Protein AF-A0A0B8P0W8-F1 (afdb_monomer)

pLDDT: mean 78.15, std 17.96, range [26.61, 98.12]

Foldseek 3Di:
DVVQLVVQLVQQCVAPPSVVDDSVLSSVQSVQKDKDKAAAFAWPFDAFDFDFWKKAWQAAKKFWAAPVRHTLDIDGHRDIDQLLCLQAQRGDRIIMGTNHTTMMITGGSVSVVVCCVPPPSRVVVLLVVLAVSLVVVVVPPPDDRQQQDFQLSRFNDFAAEDEQQAFLQVVVVCCVVVVHQKYFYFYPPPVGRLPGQFMDGPCLCVVVPVVVVHDRRGGNNRRTDRPAAEEERRHGLVVVQVSCVVVVDQKHFYDDPSHGGGIDGNSSSSSVDDDDDDDD

Structure (mmCIF, N/CA/C/O backbone):
data_AF-A0A0B8P0W8-F1
#
_entry.id   AF-A0A0B8P0W8-F1
#
loop_
_atom_site.group_PDB
_atom_site.id
_atom_site.type_symbol
_atom_site.label_atom_id
_atom_site.label_alt_id
_atom_site.label_comp_id
_atom_site.label_asym_id
_atom_site.label_entity_id
_atom_site.label_seq_id
_atom_site.pdbx_PDB_ins_code
_atom_site.Cartn_x
_atom_site.Cartn_y
_atom_site.Cartn_z
_atom_site.occupancy
_atom_site.B_iso_or_equiv
_atom_site.auth_seq_id
_atom_site.auth_comp_id
_atom_site.auth_asym_id
_atom_site.auth_atom_id
_atom_site.pdbx_PDB_model_num
ATOM 1 N N . MET A 1 1 ? -2.261 -19.508 24.865 1.00 60.44 1 MET A N 1
ATOM 2 C CA . MET A 1 1 ? -1.337 -19.440 23.719 1.00 60.44 1 MET A CA 1
ATOM 3 C C . MET A 1 1 ? -1.825 -20.225 22.509 1.00 60.44 1 MET A C 1
ATOM 5 O O . MET A 1 1 ? -2.339 -19.569 21.624 1.00 60.44 1 MET A O 1
ATOM 9 N N . GLU A 1 2 ? -1.758 -21.565 22.434 1.00 68.19 2 GLU A N 1
ATOM 10 C CA . GLU A 1 2 ? -2.192 -22.281 21.203 1.00 68.19 2 GLU A CA 1
ATOM 11 C C . GLU A 1 2 ? -3.668 -22.045 20.832 1.00 68.19 2 GLU A C 1
ATOM 13 O O . GLU A 1 2 ? -3.986 -21.864 19.663 1.00 68.19 2 GLU A O 1
ATOM 18 N N . VAL A 1 3 ? -4.561 -21.974 21.826 1.00 75.31 3 VAL A N 1
ATOM 19 C CA . VAL A 1 3 ? -5.998 -21.726 21.598 1.00 75.31 3 VAL A CA 1
ATOM 20 C C . VAL A 1 3 ? -6.268 -20.300 21.097 1.00 75.31 3 VAL A C 1
ATOM 22 O O . VAL A 1 3 ? -7.069 -20.115 20.192 1.00 75.31 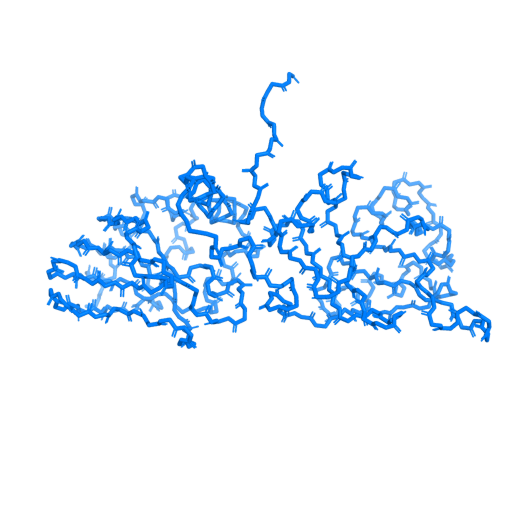3 VAL A O 1
ATOM 25 N N . GLU A 1 4 ? -5.567 -19.298 21.635 1.00 78.38 4 GLU A N 1
ATOM 26 C CA . GLU A 1 4 ? -5.737 -17.885 21.250 1.00 78.38 4 GLU A CA 1
ATOM 27 C C . GLU A 1 4 ? -5.221 -17.623 19.829 1.00 78.38 4 GLU A C 1
ATOM 29 O O . GLU A 1 4 ? -5.867 -16.924 19.054 1.00 78.38 4 GLU A O 1
ATOM 34 N N . LEU A 1 5 ? -4.085 -18.230 19.465 1.00 87.12 5 LEU A N 1
ATOM 35 C CA . LEU A 1 5 ? -3.554 -18.162 18.102 1.00 87.12 5 LEU A CA 1
ATOM 36 C C . LEU A 1 5 ? -4.507 -18.850 17.119 1.00 87.12 5 LEU A C 1
ATOM 38 O O . LEU A 1 5 ? -4.795 -18.302 16.061 1.00 87.12 5 LEU A O 1
ATOM 42 N N . LEU A 1 6 ? -5.069 -20.004 17.486 1.00 89.19 6 LEU A N 1
ATOM 43 C CA . LEU A 1 6 ? -6.048 -20.684 16.643 1.00 89.19 6 LEU A CA 1
ATOM 44 C C . LEU A 1 6 ? -7.296 -19.817 16.399 1.00 89.19 6 LEU A C 1
ATOM 46 O O . LEU A 1 6 ? -7.789 -19.769 15.274 1.00 89.19 6 LEU A O 1
ATOM 50 N N . GLU A 1 7 ? -7.784 -19.103 17.417 1.00 91.56 7 GLU A N 1
ATOM 51 C CA . GLU A 1 7 ? -8.914 -18.176 17.273 1.00 91.56 7 GLU A CA 1
ATOM 52 C C . GLU A 1 7 ? -8.594 -16.997 16.342 1.00 91.56 7 GLU A C 1
ATOM 54 O O . GLU A 1 7 ? -9.411 -16.668 15.480 1.00 91.56 7 GLU A O 1
ATOM 59 N N . ILE A 1 8 ? -7.408 -16.389 16.468 1.00 94.00 8 ILE A N 1
ATOM 60 C CA . ILE A 1 8 ? -6.956 -15.315 15.568 1.00 94.00 8 ILE A CA 1
ATOM 61 C C . ILE A 1 8 ? -6.871 -15.836 14.130 1.00 94.00 8 ILE A C 1
ATOM 63 O O . ILE A 1 8 ? -7.435 -15.227 13.223 1.00 94.00 8 ILE A O 1
ATOM 67 N N . GLN A 1 9 ? -6.221 -16.982 13.919 1.00 95.19 9 GLN A N 1
ATOM 68 C CA . GLN A 1 9 ? -6.044 -17.564 12.591 1.00 95.19 9 GLN A CA 1
ATOM 69 C C . GLN A 1 9 ? -7.391 -17.889 11.938 1.00 95.19 9 GLN A C 1
ATOM 71 O O . GLN A 1 9 ? -7.621 -17.542 10.779 1.00 95.19 9 GLN A O 1
ATOM 76 N N . GLN A 1 10 ? -8.305 -18.517 12.687 1.00 94.38 10 GLN A N 1
ATOM 77 C CA . GLN A 1 10 ? -9.655 -18.824 12.213 1.00 94.38 10 GLN A CA 1
ATOM 78 C C . GLN A 1 10 ? -10.452 -17.563 11.896 1.00 94.38 10 GLN A C 1
ATOM 80 O O . GLN A 1 10 ? -11.235 -17.566 10.946 1.00 94.38 10 GLN A O 1
ATOM 85 N N . PHE A 1 11 ? -10.285 -16.500 12.681 1.00 96.19 11 PHE A N 1
ATOM 86 C CA . PHE A 1 11 ? -10.924 -15.222 12.407 1.00 96.19 11 PHE A CA 1
ATOM 87 C C . PHE A 1 11 ? -10.381 -14.600 11.118 1.00 96.19 11 PHE A C 1
ATOM 89 O O . PHE A 1 11 ? -11.162 -14.296 10.220 1.00 96.19 11 PHE A O 1
ATOM 96 N N . LEU A 1 12 ? -9.058 -14.465 10.988 1.00 96.06 12 LEU A N 1
ATOM 97 C CA . LEU A 1 12 ? -8.426 -13.893 9.797 1.00 96.06 12 LEU A CA 1
ATOM 98 C C . LEU A 1 12 ? -8.830 -14.669 8.536 1.00 96.06 12 LEU A C 1
ATOM 100 O O . LEU A 1 12 ? -9.262 -14.066 7.560 1.00 96.06 12 LEU A O 1
ATOM 104 N N . ALA A 1 13 ? -8.815 -16.003 8.580 1.00 96.00 13 ALA A N 1
ATOM 105 C CA . ALA A 1 13 ? -9.187 -16.856 7.450 1.00 96.00 13 ALA A CA 1
ATOM 106 C C . ALA A 1 13 ? -10.626 -16.650 6.927 1.00 96.00 13 ALA A C 1
ATOM 108 O O . ALA A 1 13 ? -10.937 -17.083 5.818 1.00 96.00 13 ALA A O 1
ATOM 109 N N . GLN A 1 14 ? -11.518 -16.006 7.688 1.00 94.44 14 GLN A N 1
ATOM 110 C CA . GLN A 1 14 ? -12.894 -15.731 7.257 1.00 94.44 14 GLN A CA 1
ATOM 111 C C . GLN A 1 14 ? -13.020 -14.472 6.395 1.00 94.44 14 GLN A C 1
ATOM 113 O O . GLN A 1 14 ? -13.961 -14.371 5.604 1.00 94.44 14 GLN A O 1
ATOM 118 N N . TYR A 1 15 ? -12.081 -13.529 6.507 1.00 92.00 15 TYR A N 1
ATOM 119 C CA . TYR A 1 15 ? -12.212 -12.203 5.910 1.00 92.00 15 TYR A CA 1
ATOM 120 C C . TYR A 1 15 ? -11.138 -11.934 4.848 1.00 92.00 15 TYR A C 1
ATOM 122 O O . TYR A 1 15 ? -9.973 -12.298 5.021 1.00 92.00 15 TYR A O 1
ATOM 130 N N . PRO A 1 16 ? -11.489 -11.276 3.730 1.00 86.69 16 PRO A N 1
ATOM 131 C CA . PRO A 1 16 ? -10.495 -10.707 2.829 1.00 86.69 16 PRO A CA 1
ATOM 132 C C . PRO A 1 16 ? -9.617 -9.670 3.553 1.00 86.69 16 PRO A C 1
ATOM 134 O O . PRO A 1 16 ? -10.121 -8.953 4.416 1.00 86.69 16 PRO A O 1
ATOM 137 N N . PRO A 1 17 ? -8.329 -9.537 3.199 1.00 91.69 17 PRO A N 1
ATOM 138 C CA . PRO A 1 17 ? -7.612 -10.292 2.163 1.00 91.69 17 PRO A CA 1
ATOM 139 C C . PRO A 1 17 ? -7.095 -11.671 2.612 1.00 91.69 17 PRO A C 1
ATOM 141 O O . PRO A 1 17 ? -6.572 -12.429 1.798 1.00 91.69 17 PRO A O 1
ATOM 144 N N . PHE A 1 18 ? -7.210 -11.998 3.897 1.00 95.50 18 PHE A N 1
ATOM 145 C CA . PHE A 1 18 ? -6.560 -13.152 4.520 1.00 95.50 18 PHE A CA 1
ATOM 146 C C . PHE A 1 18 ? -7.175 -14.496 4.115 1.00 95.50 18 PHE A C 1
ATOM 148 O O . PHE A 1 18 ? -6.464 -15.490 4.010 1.00 95.50 18 PHE A O 1
ATOM 155 N N . ASN A 1 19 ? -8.471 -14.533 3.804 1.00 91.75 19 ASN A N 1
ATOM 156 C CA . ASN A 1 19 ? -9.168 -15.740 3.345 1.00 91.75 19 ASN A CA 1
ATOM 157 C C . ASN A 1 19 ? -8.625 -16.347 2.032 1.00 91.75 19 ASN A C 1
ATOM 159 O O . ASN A 1 19 ? -8.971 -17.476 1.690 1.00 91.75 19 ASN A O 1
ATOM 163 N N . ALA A 1 20 ? -7.802 -15.602 1.290 1.00 88.94 20 A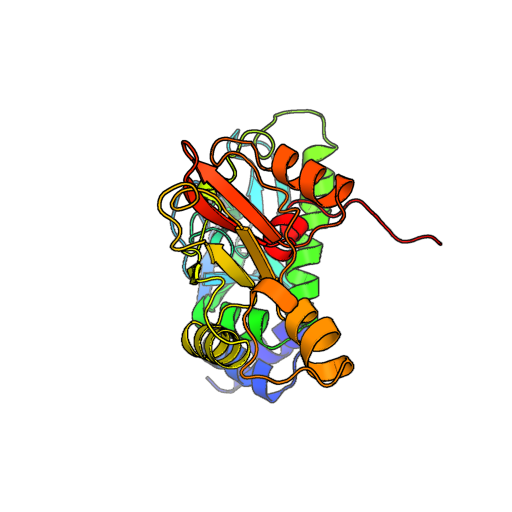LA A N 1
ATOM 164 C CA . ALA A 1 20 ? -7.152 -16.050 0.063 1.00 88.94 20 ALA A CA 1
ATOM 165 C C . ALA A 1 20 ? -5.687 -16.481 0.269 1.00 88.94 20 ALA A C 1
ATOM 167 O O . ALA A 1 20 ? -5.027 -16.844 -0.706 1.00 88.94 20 ALA A O 1
ATOM 168 N N . LEU A 1 21 ? -5.163 -16.407 1.497 1.00 93.19 21 LEU A N 1
ATOM 169 C CA . LEU A 1 21 ? -3.778 -16.753 1.812 1.00 93.19 21 LEU A CA 1
ATOM 170 C C . LEU A 1 21 ? -3.629 -18.246 2.161 1.00 93.19 21 LEU A C 1
ATOM 172 O O . LEU A 1 21 ? -4.547 -18.839 2.734 1.00 93.19 21 LEU A O 1
ATOM 176 N N . PRO A 1 22 ? -2.471 -18.864 1.857 1.00 94.94 22 PRO A N 1
ATOM 177 C CA . PRO A 1 22 ? -2.154 -20.211 2.325 1.00 94.94 22 PRO A CA 1
ATOM 178 C C . PRO A 1 22 ? -2.143 -20.313 3.857 1.00 94.94 22 PRO A C 1
ATOM 180 O O . PRO A 1 22 ? -1.793 -19.364 4.556 1.00 94.94 22 PRO A O 1
ATOM 183 N N . GLU A 1 23 ? -2.457 -21.497 4.382 1.00 93.06 23 GLU A N 1
ATOM 184 C CA . GLU A 1 23 ? -2.545 -21.741 5.829 1.00 93.06 23 GLU A CA 1
ATOM 185 C C . GLU A 1 23 ? -1.220 -21.480 6.566 1.00 93.06 23 GLU A C 1
ATOM 187 O O . GLU A 1 23 ? -1.223 -20.895 7.646 1.00 93.06 23 GLU A O 1
ATOM 192 N N . GLU A 1 24 ? -0.087 -21.836 5.954 1.00 93.19 24 GLU A N 1
ATOM 193 C CA . GLU A 1 24 ? 1.257 -21.587 6.503 1.00 93.19 24 GLU A CA 1
ATOM 194 C C . GLU A 1 24 ? 1.532 -20.086 6.684 1.00 93.19 24 GLU A C 1
ATOM 196 O O . GLU A 1 24 ? 2.091 -19.661 7.693 1.00 93.19 24 GLU A O 1
ATOM 201 N N . VAL A 1 25 ? 1.059 -19.273 5.739 1.00 94.56 25 VAL A N 1
ATOM 202 C CA . VAL A 1 25 ? 1.198 -17.811 5.759 1.00 94.56 25 VAL A CA 1
ATOM 203 C C . VAL A 1 25 ? 0.282 -17.211 6.818 1.00 94.56 25 VAL A C 1
ATOM 205 O O . VAL A 1 25 ? 0.685 -16.327 7.566 1.00 94.56 25 VAL A O 1
ATOM 208 N N . LEU A 1 26 ? -0.948 -17.717 6.939 1.00 95.00 26 LEU A N 1
ATOM 209 C CA . LEU A 1 26 ? -1.866 -17.298 7.999 1.00 95.00 26 LEU A CA 1
ATOM 210 C C . LEU A 1 26 ? -1.316 -17.609 9.392 1.00 95.00 26 LEU A C 1
ATOM 212 O O . LEU A 1 26 ? -1.502 -16.801 10.303 1.00 95.00 26 LEU A O 1
ATOM 216 N N . ALA A 1 27 ? -0.627 -18.738 9.560 1.00 94.06 27 ALA A N 1
ATOM 217 C CA . ALA A 1 27 ? 0.042 -19.078 10.810 1.00 94.06 27 ALA A CA 1
ATOM 218 C C . ALA A 1 27 ? 1.166 -18.078 11.140 1.00 94.06 27 ALA A C 1
ATOM 220 O O . ALA A 1 27 ? 1.263 -17.627 12.282 1.00 94.06 27 ALA A O 1
ATOM 221 N N . GLU A 1 28 ? 1.961 -17.668 10.145 1.00 94.19 28 GLU A N 1
ATOM 222 C CA . GLU A 1 28 ? 2.995 -16.634 10.304 1.00 94.19 28 GLU A CA 1
ATOM 223 C C . GLU A 1 28 ? 2.395 -15.278 10.705 1.00 94.19 28 GLU A C 1
ATOM 225 O O . GLU A 1 28 ? 2.837 -14.667 11.682 1.00 94.19 28 GLU A O 1
ATOM 230 N N . VAL A 1 29 ? 1.349 -14.827 10.003 1.00 95.62 29 VAL A N 1
ATOM 231 C CA . VAL A 1 29 ? 0.641 -13.573 10.318 1.00 95.62 29 VAL A CA 1
ATOM 232 C C . VAL A 1 29 ? 0.101 -13.611 11.743 1.00 95.62 29 VAL A C 1
ATOM 234 O O . VAL A 1 29 ? 0.296 -12.675 12.516 1.00 95.62 29 VAL A O 1
ATOM 237 N N . THR A 1 30 ? -0.538 -14.719 12.106 1.00 95.12 30 THR A N 1
ATOM 238 C CA . THR A 1 30 ? -1.133 -14.927 13.426 1.00 95.12 30 THR A CA 1
ATOM 239 C C . THR A 1 30 ? -0.087 -14.875 14.535 1.00 95.12 30 THR A C 1
ATOM 241 O O . THR A 1 30 ? -0.318 -14.244 15.563 1.00 95.12 30 THR A O 1
ATOM 244 N N . HIS A 1 31 ? 1.077 -15.498 14.332 1.00 94.50 31 HIS A N 1
ATOM 245 C CA . HIS A 1 31 ? 2.146 -15.521 15.330 1.00 94.50 31 HIS A CA 1
ATOM 246 C C . HIS A 1 31 ? 2.714 -14.129 15.630 1.00 94.50 31 HIS A C 1
ATOM 248 O O . HIS A 1 31 ? 3.126 -13.863 16.756 1.00 94.50 31 HIS A O 1
ATOM 254 N N . ASN A 1 32 ? 2.711 -13.247 14.631 1.00 94.94 32 ASN A N 1
ATOM 255 C CA . ASN A 1 32 ? 3.223 -11.883 14.737 1.00 94.94 32 ASN A CA 1
ATOM 256 C C . ASN A 1 32 ? 2.126 -10.847 15.032 1.00 94.94 32 ASN A C 1
ATOM 258 O O . ASN A 1 32 ? 2.404 -9.653 15.041 1.00 94.94 32 ASN A O 1
ATOM 262 N N . THR A 1 33 ? 0.880 -11.277 15.244 1.00 95.81 33 THR A N 1
ATOM 263 C CA . THR A 1 33 ? -0.241 -10.373 15.511 1.00 95.81 33 THR A CA 1
ATOM 264 C C . THR A 1 33 ? -0.288 -9.985 16.985 1.00 95.81 33 THR A C 1
ATOM 266 O O . THR A 1 33 ? -0.382 -10.843 17.863 1.00 95.81 33 THR A O 1
ATOM 269 N N . GLU A 1 34 ? -0.325 -8.684 17.258 1.00 95.62 34 GLU A N 1
ATOM 270 C CA . GLU A 1 34 ? -0.615 -8.152 18.589 1.00 95.62 34 GLU A CA 1
ATOM 271 C C . GLU A 1 34 ? -2.096 -7.784 18.733 1.00 95.62 34 GLU A C 1
ATOM 273 O O . GLU A 1 34 ? -2.762 -7.407 17.770 1.00 95.62 34 GLU A O 1
ATOM 278 N N . ILE A 1 35 ? -2.628 -7.874 19.953 1.00 95.88 35 ILE A N 1
ATOM 279 C CA . ILE A 1 35 ? -4.017 -7.506 20.249 1.00 95.88 35 ILE A CA 1
ATOM 280 C C . ILE A 1 35 ? -4.046 -6.145 20.942 1.00 95.88 35 ILE A C 1
ATOM 282 O O . ILE A 1 35 ? -3.452 -5.972 22.005 1.00 95.88 35 ILE A O 1
ATOM 286 N N . SER A 1 36 ? -4.810 -5.203 20.388 1.00 96.06 36 SER A N 1
ATOM 287 C CA . SER A 1 36 ? -5.016 -3.875 20.966 1.00 96.06 36 SER A CA 1
ATOM 288 C C . SER A 1 36 ? -6.485 -3.637 21.303 1.00 96.06 36 SER A C 1
ATOM 290 O O . SER A 1 36 ? -7.367 -3.807 20.463 1.00 96.06 36 SER A O 1
ATOM 292 N N . TYR A 1 37 ? -6.759 -3.230 22.544 1.00 97.19 37 TYR A N 1
ATOM 293 C CA . TYR A 1 37 ? -8.094 -2.821 22.983 1.00 97.19 37 TYR A CA 1
ATOM 294 C C . TYR A 1 37 ? -8.196 -1.296 23.013 1.00 97.19 37 TYR A C 1
ATOM 296 O O . TYR A 1 37 ? -7.418 -0.618 23.690 1.00 97.19 37 TYR A O 1
ATOM 304 N N . VAL A 1 38 ? -9.205 -0.759 22.332 1.00 97.06 38 VAL A N 1
ATOM 305 C CA . VAL A 1 38 ? -9.452 0.677 22.220 1.00 97.06 38 VAL A CA 1
ATOM 306 C C . VAL A 1 38 ? -10.842 0.986 22.756 1.00 97.06 38 VAL A C 1
ATOM 308 O O . VAL A 1 38 ? -11.843 0.478 22.261 1.00 97.06 38 VAL A O 1
ATOM 311 N N . ARG A 1 39 ? -10.906 1.846 23.775 1.00 97.19 39 ARG A N 1
ATOM 312 C CA . ARG A 1 39 ? -12.181 2.291 24.354 1.00 97.19 39 ARG A CA 1
ATOM 313 C C . ARG A 1 39 ? -12.943 3.197 23.400 1.00 97.19 39 ARG A C 1
ATOM 315 O O . ARG A 1 39 ? -12.328 4.001 22.693 1.00 97.19 39 ARG A O 1
ATOM 322 N N . GLU A 1 40 ? -14.267 3.156 23.488 1.00 97.25 40 GLU A N 1
ATOM 323 C CA . GLU A 1 40 ? -15.143 4.109 22.813 1.00 97.25 40 GLU A CA 1
ATOM 324 C C . GLU A 1 40 ? -14.653 5.554 23.016 1.00 97.25 40 GLU A C 1
ATOM 326 O O . GLU A 1 40 ? -14.272 5.992 24.109 1.00 97.25 40 GLU A O 1
ATOM 331 N N . GLY A 1 41 ? -14.638 6.319 21.928 1.00 93.12 41 GLY A N 1
ATOM 332 C CA . GLY A 1 41 ? -14.247 7.717 21.944 1.00 93.12 41 GLY A CA 1
ATOM 333 C C . GLY A 1 41 ? -12.736 7.954 21.853 1.00 93.12 41 GLY A C 1
ATOM 334 O O . GLY A 1 41 ? -12.333 9.117 21.762 1.00 93.12 41 GLY A O 1
ATOM 335 N N . LYS A 1 42 ? -11.893 6.914 21.863 1.00 97.56 42 LYS A N 1
ATOM 336 C CA . LYS A 1 42 ? -10.433 7.049 21.735 1.00 97.56 42 LYS A CA 1
ATOM 337 C C . LYS A 1 42 ? -9.971 6.940 20.285 1.00 97.56 42 LYS A C 1
ATOM 339 O O . LYS A 1 42 ? -10.498 6.152 19.503 1.00 97.56 42 LYS A O 1
ATOM 344 N N . SER A 1 43 ? -8.982 7.757 19.931 1.00 95.38 43 SER A N 1
ATOM 345 C CA . SER A 1 43 ? -8.297 7.655 18.643 1.00 95.38 43 SER A CA 1
ATOM 346 C C . SER A 1 43 ? -7.450 6.388 18.614 1.00 95.38 43 SER A C 1
ATOM 348 O O . SER A 1 43 ? -6.755 6.108 19.588 1.00 95.38 43 SER A O 1
ATOM 350 N N . VAL A 1 44 ? -7.513 5.659 17.503 1.00 95.69 44 VAL A N 1
ATOM 351 C CA . VAL A 1 44 ? -6.596 4.554 17.208 1.00 95.69 44 VAL A CA 1
ATOM 352 C C . VAL A 1 44 ? -5.320 5.108 16.582 1.00 95.69 44 VAL A C 1
ATOM 354 O O . VAL A 1 44 ? -4.236 4.814 17.058 1.00 95.69 44 VAL A O 1
ATOM 357 N N . VAL A 1 45 ? -5.465 5.957 15.558 1.00 93.88 45 VAL A N 1
ATOM 358 C CA . VAL A 1 45 ? -4.354 6.629 14.866 1.00 93.88 45 VAL A CA 1
ATOM 359 C C . VAL A 1 45 ? -4.713 8.085 14.584 1.00 93.88 45 VAL A C 1
ATOM 361 O O . VAL A 1 45 ? -5.870 8.403 14.279 1.00 93.88 45 VAL A O 1
ATOM 364 N N . GLN A 1 46 ? -3.741 8.988 14.691 1.00 92.94 46 GLN A N 1
ATOM 365 C CA . GLN A 1 46 ? -3.936 10.431 14.532 1.00 92.94 46 GLN A CA 1
ATOM 366 C C . GLN A 1 46 ? -3.377 10.955 13.209 1.00 92.94 46 GLN A C 1
ATOM 368 O O . GLN A 1 46 ? -2.439 10.412 12.641 1.00 92.94 46 GLN A O 1
ATOM 373 N N . LEU A 1 47 ? -3.939 12.059 12.710 1.00 86.94 47 LEU A N 1
ATOM 374 C CA . LEU A 1 47 ? -3.474 12.678 11.471 1.00 86.94 47 LEU A CA 1
ATOM 375 C C . LEU A 1 47 ? -1.995 13.087 11.581 1.00 86.94 47 LEU A C 1
ATOM 377 O O . LEU A 1 47 ? -1.627 13.859 12.463 1.00 86.94 47 LEU A O 1
ATOM 381 N N . GLY A 1 48 ? -1.174 12.627 10.636 1.00 83.31 48 GLY A N 1
ATOM 382 C CA . GLY A 1 48 ? 0.255 12.931 10.565 1.00 83.31 48 GLY A CA 1
ATOM 383 C C . GLY A 1 48 ? 1.142 12.097 11.491 1.00 83.31 48 GLY A C 1
ATOM 384 O O . GLY A 1 48 ? 2.362 12.240 11.415 1.00 83.31 48 GLY A O 1
ATOM 385 N N . GLU A 1 49 ? 0.553 11.234 12.322 1.00 90.12 49 GLU A N 1
ATOM 386 C CA . GLU A 1 49 ? 1.273 10.220 13.092 1.00 90.12 49 GLU A CA 1
ATOM 387 C C . GLU A 1 49 ? 1.934 9.211 12.147 1.00 90.12 49 GLU A C 1
ATOM 389 O O . GLU A 1 49 ? 1.422 8.944 11.056 1.00 90.12 49 GLU A O 1
ATOM 394 N N . THR A 1 50 ? 3.088 8.682 12.547 1.00 89.44 50 THR A N 1
ATOM 395 C CA . THR A 1 50 ? 3.714 7.559 11.847 1.00 89.44 50 THR A CA 1
ATOM 396 C C . THR A 1 50 ? 3.223 6.271 12.481 1.00 89.44 50 THR A C 1
ATOM 398 O O . THR A 1 50 ? 3.269 6.154 13.702 1.00 89.44 50 THR A O 1
ATOM 401 N N . ILE A 1 51 ? 2.782 5.327 11.658 1.00 91.94 51 ILE A N 1
ATOM 402 C CA . ILE A 1 51 ? 2.366 4.000 12.107 1.00 91.94 51 ILE A CA 1
ATOM 403 C C . ILE A 1 51 ? 3.230 2.926 11.461 1.00 91.94 51 ILE A C 1
ATOM 405 O O . ILE A 1 51 ? 3.692 3.087 10.327 1.00 91.94 51 ILE A O 1
ATOM 409 N N . GLU A 1 52 ? 3.410 1.829 12.185 1.00 93.19 52 GLU A N 1
ATOM 410 C CA . GLU A 1 52 ? 4.161 0.656 11.733 1.00 93.19 52 GLU A CA 1
ATOM 411 C C . GLU A 1 52 ? 3.303 -0.611 11.758 1.00 93.19 52 GLU A C 1
ATOM 413 O O . GLU A 1 52 ? 3.813 -1.693 11.483 1.00 93.19 52 GLU A O 1
ATOM 418 N N . GLU A 1 53 ? 2.000 -0.491 12.032 1.00 94.88 53 GLU A N 1
ATOM 419 C CA . GLU A 1 53 ? 1.070 -1.615 12.032 1.00 94.88 53 GLU A CA 1
ATOM 420 C C . GLU A 1 53 ? -0.048 -1.462 10.994 1.00 94.88 53 GLU A C 1
ATOM 422 O O . GLU A 1 53 ? -0.525 -0.371 10.667 1.00 94.88 53 GLU A O 1
ATOM 427 N N . PHE A 1 54 ? -0.483 -2.607 10.483 1.00 95.44 54 PHE A N 1
ATOM 428 C CA . PHE A 1 54 ? -1.700 -2.792 9.715 1.00 95.44 54 PHE A CA 1
ATOM 429 C C . PHE A 1 54 ? -2.782 -3.344 10.642 1.00 95.44 54 PHE A C 1
ATOM 431 O O . PHE A 1 54 ? -2.532 -4.293 11.382 1.00 95.44 54 PHE A O 1
ATOM 438 N N . TYR A 1 55 ? -3.981 -2.767 10.617 1.00 96.88 55 TYR A N 1
ATOM 439 C CA . TYR A 1 55 ? -5.010 -3.086 11.602 1.00 96.88 55 TYR A CA 1
ATOM 440 C C . TYR A 1 55 ? -6.154 -3.883 10.984 1.00 96.88 55 TYR A C 1
ATOM 442 O O . TYR A 1 55 ? -6.688 -3.509 9.938 1.00 96.88 55 TYR A O 1
ATOM 450 N N . VAL A 1 56 ? -6.585 -4.930 11.686 1.00 97.50 56 VAL A N 1
ATOM 451 C CA . VAL A 1 56 ? -7.809 -5.693 11.405 1.00 97.50 56 VAL A CA 1
ATOM 452 C C . VAL A 1 56 ? -8.763 -5.538 12.583 1.00 97.50 56 VAL A C 1
ATOM 454 O O . VAL A 1 56 ? -8.365 -5.680 13.739 1.00 97.50 56 VAL A O 1
ATOM 457 N N . ILE A 1 57 ? -10.033 -5.247 12.314 1.00 96.06 57 ILE A N 1
ATOM 458 C CA . ILE A 1 57 ? -11.042 -5.079 13.362 1.00 96.06 57 ILE A CA 1
ATOM 459 C C . ILE A 1 57 ? -11.572 -6.453 13.753 1.00 96.06 57 ILE A C 1
ATOM 461 O O . ILE A 1 57 ? -12.299 -7.086 12.991 1.00 96.06 57 ILE A O 1
ATOM 465 N N . ARG A 1 58 ? -11.237 -6.916 14.957 1.00 95.75 58 ARG A N 1
ATOM 466 C CA . ARG A 1 58 ? -11.783 -8.166 15.493 1.00 95.75 58 ARG A CA 1
ATOM 467 C C . ARG A 1 58 ? -13.198 -7.982 16.029 1.00 95.75 58 ARG A C 1
ATOM 469 O O . ARG A 1 58 ? -14.013 -8.888 15.901 1.00 95.75 58 ARG A O 1
ATOM 476 N N . SER A 1 59 ? -13.480 -6.846 16.656 1.00 92.62 59 SER A N 1
ATOM 477 C CA . SER A 1 59 ? -14.813 -6.485 17.143 1.00 92.62 59 SER A CA 1
ATOM 478 C C . SER A 1 59 ? -14.910 -4.980 17.382 1.00 92.62 59 SER A C 1
ATOM 480 O O . SER A 1 59 ? -13.896 -4.336 17.658 1.00 92.62 59 SER A O 1
ATOM 482 N N . GLY A 1 60 ? -16.129 -4.444 17.357 1.00 91.50 60 GLY A N 1
ATOM 483 C CA . GLY A 1 60 ? -16.405 -3.017 17.531 1.00 91.50 60 GLY A CA 1
ATOM 484 C C . GLY A 1 60 ? -16.447 -2.267 16.202 1.00 91.50 60 GLY A C 1
ATOM 485 O O . GLY A 1 60 ? -16.508 -2.874 15.131 1.00 91.50 60 GLY A O 1
ATOM 486 N N . VAL A 1 61 ? -16.441 -0.936 16.281 1.00 90.69 61 VAL A N 1
ATOM 487 C CA . VAL A 1 61 ? -16.588 -0.066 15.111 1.00 90.69 61 VAL A CA 1
ATOM 488 C C . VAL A 1 61 ? -15.572 1.068 15.153 1.00 90.69 61 VAL A C 1
ATOM 490 O O . VAL A 1 61 ? -15.484 1.830 16.122 1.00 90.69 61 VAL A O 1
ATOM 493 N N . ILE A 1 62 ? -14.836 1.210 14.053 1.00 94.94 62 ILE A N 1
ATOM 494 C CA . ILE A 1 62 ? -13.840 2.255 13.844 1.00 94.94 62 ILE A CA 1
ATOM 495 C C . ILE A 1 62 ? -14.358 3.256 12.813 1.00 94.94 62 ILE A C 1
ATOM 497 O O . ILE A 1 62 ? -14.679 2.922 11.674 1.00 94.94 62 ILE A O 1
ATOM 501 N N . GLU A 1 63 ? -14.420 4.518 13.211 1.00 89.12 63 GLU A N 1
ATOM 502 C CA . GLU A 1 63 ? -14.709 5.640 12.334 1.00 89.12 63 GLU A CA 1
ATOM 503 C C . GLU A 1 63 ? -13.407 6.195 11.757 1.00 89.12 63 GLU A C 1
ATOM 505 O O . GLU A 1 63 ? -12.489 6.556 12.492 1.00 89.12 63 GLU A O 1
ATOM 510 N N . ILE A 1 64 ? -13.337 6.270 10.432 1.00 87.56 64 ILE A N 1
ATOM 511 C CA . ILE A 1 64 ? -12.273 6.948 9.701 1.00 87.56 64 ILE A CA 1
ATOM 512 C C . ILE A 1 64 ? -12.788 8.329 9.318 1.00 87.56 64 ILE A C 1
ATOM 514 O O . ILE A 1 64 ? -13.877 8.452 8.746 1.00 87.56 64 ILE A O 1
ATOM 518 N N . SER A 1 65 ? -11.979 9.352 9.565 1.00 81.38 65 SER A N 1
ATOM 519 C CA . SER A 1 65 ? -12.303 10.739 9.234 1.00 81.38 65 SER A CA 1
ATOM 520 C C . SER A 1 65 ? -11.302 11.331 8.246 1.00 81.38 65 SER A C 1
ATOM 522 O O . SER A 1 65 ? -10.173 10.864 8.104 1.00 81.38 65 SER A O 1
ATOM 524 N N . ARG A 1 66 ? -11.723 12.378 7.537 1.00 80.19 66 ARG A N 1
ATOM 525 C CA . ARG A 1 66 ? -10.852 13.226 6.704 1.00 80.19 66 ARG A CA 1
ATOM 526 C C . ARG A 1 66 ? -10.053 14.208 7.569 1.00 80.19 66 ARG A C 1
ATOM 528 O O . ARG A 1 66 ? -10.312 14.320 8.769 1.00 80.19 66 ARG A O 1
ATOM 535 N N . ARG A 1 67 ? -9.121 14.977 6.983 1.00 74.88 67 ARG A N 1
ATOM 536 C CA . ARG A 1 67 ? -8.345 15.975 7.748 1.00 74.88 67 ARG A CA 1
ATOM 537 C C . ARG A 1 67 ? -9.222 17.122 8.242 1.00 74.88 67 ARG A C 1
ATOM 539 O O . ARG A 1 67 ? -8.964 17.654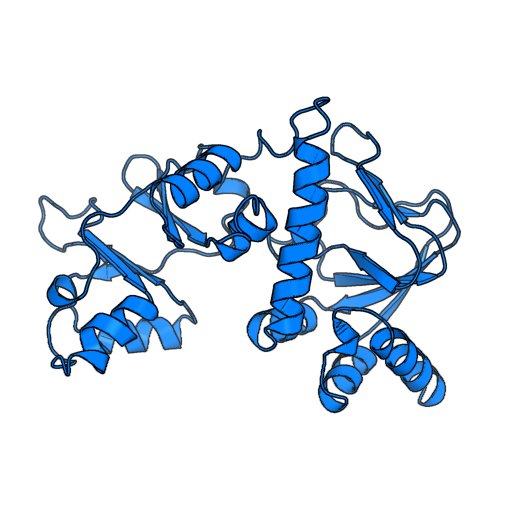 9.316 1.00 74.88 67 ARG A O 1
ATOM 546 N N . ASN A 1 68 ? -10.286 17.462 7.512 1.00 73.94 68 ASN A N 1
ATOM 547 C CA . ASN A 1 68 ? -11.299 18.431 7.955 1.00 73.94 68 ASN A CA 1
ATOM 548 C C . ASN A 1 68 ? -12.228 17.903 9.076 1.00 73.94 68 ASN A C 1
ATOM 550 O O . ASN A 1 68 ? -13.114 18.628 9.523 1.00 73.94 68 ASN A O 1
ATOM 554 N N . GLY A 1 69 ? -12.053 16.652 9.520 1.00 76.00 69 GLY A N 1
ATOM 555 C CA . GLY A 1 69 ? -12.855 16.022 10.570 1.00 76.00 69 GLY A CA 1
ATOM 556 C C . GLY A 1 69 ? -14.189 15.436 10.101 1.00 76.00 69 GLY A C 1
ATOM 557 O O . GLY A 1 69 ? -14.904 14.854 10.914 1.00 76.00 69 GLY A O 1
ATOM 558 N N . GLN A 1 70 ? -14.535 15.544 8.814 1.00 75.62 70 GLN A N 1
ATOM 559 C CA . GLN A 1 70 ? -15.737 14.909 8.275 1.00 75.62 70 GLN A CA 1
ATOM 560 C C . GLN A 1 70 ? -15.593 13.389 8.242 1.00 75.62 70 GLN A C 1
ATOM 562 O O . GLN A 1 70 ? -14.515 12.853 7.969 1.00 75.62 70 GLN A O 1
ATOM 567 N N . LEU A 1 71 ? -16.718 12.707 8.455 1.00 76.62 71 LEU A N 1
ATOM 568 C CA . LEU A 1 71 ? -16.822 11.260 8.342 1.00 76.62 71 LEU A CA 1
ATOM 569 C C . LEU A 1 71 ? -16.400 10.803 6.941 1.00 76.62 71 LEU A C 1
ATOM 571 O O . LEU A 1 71 ? -17.007 11.183 5.939 1.00 76.62 71 LEU A O 1
ATOM 575 N N . TYR A 1 72 ? -15.380 9.953 6.881 1.00 75.12 72 TYR A N 1
ATOM 576 C CA . TYR A 1 72 ? -14.963 9.293 5.652 1.00 75.12 72 TYR A CA 1
ATOM 577 C C . TYR A 1 72 ? -15.625 7.924 5.520 1.00 75.12 72 TYR A C 1
ATOM 579 O O . TYR A 1 72 ? -16.256 7.637 4.501 1.00 75.12 72 TYR A O 1
ATOM 587 N N . ASN A 1 73 ? -15.495 7.082 6.547 1.00 76.25 73 ASN A N 1
ATOM 588 C CA . ASN A 1 73 ? -16.113 5.763 6.567 1.00 76.25 73 ASN A CA 1
ATOM 589 C C . ASN A 1 73 ? -16.299 5.241 7.995 1.00 76.25 73 ASN A C 1
ATOM 591 O O . ASN A 1 73 ? -15.651 5.715 8.923 1.00 76.25 73 ASN A O 1
ATOM 595 N N . ARG A 1 74 ? -17.142 4.221 8.149 1.00 82.94 74 ARG A N 1
ATOM 596 C CA . ARG A 1 74 ? -17.191 3.382 9.347 1.00 82.94 74 ARG A CA 1
ATOM 597 C C . ARG A 1 74 ? -16.837 1.960 8.962 1.00 82.94 74 ARG A C 1
ATOM 599 O O . ARG A 1 74 ? -17.248 1.489 7.904 1.00 82.94 74 ARG A O 1
ATOM 606 N N . LEU A 1 75 ? -16.028 1.341 9.799 1.00 87.62 75 LEU A N 1
ATOM 607 C CA . LEU A 1 75 ? -15.505 0.005 9.620 1.00 87.62 75 LEU A CA 1
ATOM 608 C C . LEU A 1 75 ? -15.903 -0.856 10.799 1.00 87.62 75 LEU A C 1
ATOM 610 O O . LEU A 1 75 ? -15.790 -0.416 11.938 1.00 87.62 75 LEU A O 1
ATOM 614 N N . ASP A 1 76 ? -16.350 -2.059 10.498 1.00 87.31 76 ASP A N 1
ATOM 615 C CA . ASP A 1 76 ? -16.817 -3.056 11.442 1.00 87.31 76 ASP A CA 1
ATOM 616 C C . ASP A 1 76 ? -15.947 -4.319 11.371 1.00 87.31 76 ASP A C 1
ATOM 618 O O . ASP A 1 76 ? -14.874 -4.337 10.762 1.00 87.31 76 ASP A O 1
ATOM 622 N N . GLU A 1 77 ? -16.384 -5.356 12.077 1.00 92.62 77 GLU A N 1
ATOM 623 C CA . GLU A 1 77 ? -15.703 -6.640 12.204 1.00 92.62 77 GLU A CA 1
ATOM 624 C C . GLU A 1 77 ? -15.238 -7.211 10.852 1.00 92.62 77 GLU A C 1
ATOM 626 O O . GLU A 1 77 ? -15.992 -7.306 9.886 1.00 92.62 77 GLU A O 1
ATOM 631 N N . GLY A 1 78 ? -13.965 -7.600 10.801 1.00 86.38 78 GLY A N 1
ATOM 632 C CA . GLY A 1 78 ? -13.306 -8.156 9.622 1.00 86.38 78 GLY A CA 1
ATOM 633 C C . GLY A 1 78 ? -12.748 -7.112 8.657 1.00 86.38 78 GLY A C 1
ATOM 634 O O . GLY A 1 78 ? -11.950 -7.460 7.788 1.00 86.38 78 GLY A O 1
ATOM 635 N N . ALA A 1 79 ? -13.109 -5.835 8.804 1.00 90.50 79 ALA A N 1
ATOM 636 C CA . ALA A 1 79 ? -12.539 -4.778 7.985 1.00 90.50 79 ALA A CA 1
ATOM 637 C C . ALA A 1 79 ? -11.105 -4.425 8.406 1.00 90.50 79 ALA A C 1
ATOM 639 O O . ALA A 1 79 ? -10.694 -4.614 9.555 1.00 90.50 79 ALA A O 1
ATOM 640 N N . VAL A 1 80 ? -10.360 -3.851 7.461 1.00 93.56 80 VAL A N 1
ATOM 641 C CA . VAL A 1 80 ? -8.956 -3.470 7.637 1.00 93.56 80 VAL A CA 1
ATOM 642 C C . VAL A 1 80 ? -8.732 -1.971 7.440 1.00 93.56 80 VAL A C 1
ATOM 644 O O . VAL A 1 80 ? -9.497 -1.295 6.741 1.00 93.56 80 VAL A O 1
ATOM 647 N N . PHE A 1 81 ? -7.688 -1.433 8.073 1.00 92.25 81 PHE A N 1
ATOM 648 C CA . PHE A 1 81 ? -7.231 -0.056 7.871 1.00 92.25 81 PHE A CA 1
ATOM 649 C C . PHE A 1 81 ? -5.730 0.113 8.176 1.00 92.25 81 PHE A C 1
ATOM 651 O O . PHE A 1 81 ? -5.080 -0.765 8.736 1.00 92.25 81 PHE A O 1
ATOM 658 N N . GLY A 1 82 ? -5.169 1.271 7.810 1.00 88.62 82 GLY A N 1
ATOM 659 C CA . GLY A 1 82 ? -3.746 1.603 7.997 1.00 88.62 82 GLY A CA 1
ATOM 660 C C . GLY A 1 82 ? -2.887 1.407 6.743 1.00 88.62 82 GLY A C 1
ATOM 661 O O . GLY A 1 82 ? -1.854 2.062 6.606 1.00 88.62 82 GLY A O 1
ATOM 662 N N . GLN A 1 83 ? -3.362 0.633 5.760 1.00 85.50 83 GLN A N 1
ATOM 663 C CA . GLN A 1 83 ? -2.645 0.345 4.511 1.00 85.50 83 GLN A CA 1
ATOM 664 C C . GLN A 1 83 ? -2.170 1.605 3.781 1.00 85.50 83 GLN A C 1
ATOM 666 O O . GLN A 1 83 ? -1.050 1.648 3.284 1.00 85.50 83 GLN A O 1
ATOM 671 N N . MET A 1 84 ? -2.976 2.673 3.765 1.00 76.62 84 MET A N 1
ATOM 672 C CA . MET A 1 84 ? -2.615 3.897 3.051 1.00 76.62 84 MET A CA 1
ATOM 673 C C . MET A 1 84 ? -1.372 4.561 3.640 1.00 76.62 84 MET A C 1
ATOM 675 O O . MET A 1 84 ? -0.545 5.068 2.885 1.00 76.62 84 MET A O 1
ATOM 679 N N . ALA A 1 85 ? -1.238 4.556 4.969 1.00 80.62 85 ALA A N 1
ATOM 680 C CA . ALA A 1 85 ? -0.071 5.110 5.640 1.00 80.62 85 ALA A CA 1
ATOM 681 C C . ALA A 1 85 ? 1.154 4.229 5.380 1.00 80.62 85 ALA A C 1
ATOM 683 O O . ALA A 1 85 ? 2.185 4.745 4.960 1.00 80.62 85 ALA A O 1
ATOM 684 N N . LEU A 1 86 ? 1.016 2.905 5.507 1.00 84.19 86 LEU A N 1
ATOM 685 C CA . LEU A 1 86 ? 2.103 1.953 5.249 1.00 84.19 86 LEU A 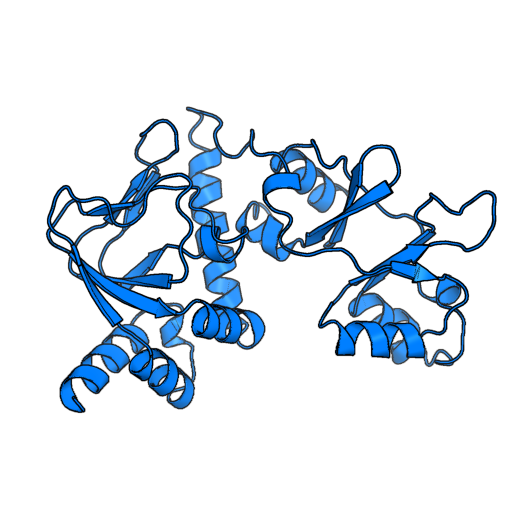CA 1
ATOM 686 C C . LEU A 1 86 ? 2.614 2.002 3.800 1.00 84.19 86 LEU A C 1
ATOM 688 O O . LEU A 1 86 ? 3.812 1.876 3.557 1.00 84.19 86 LEU A O 1
ATOM 692 N N . LEU A 1 87 ? 1.729 2.260 2.834 1.00 74.88 87 LEU A N 1
ATOM 693 C CA . LEU A 1 87 ? 2.095 2.460 1.428 1.00 74.88 87 LEU A CA 1
ATOM 694 C C . LEU A 1 87 ? 2.669 3.867 1.154 1.00 74.88 87 LEU A C 1
ATOM 696 O O . LEU A 1 87 ? 3.414 4.054 0.188 1.00 74.88 87 LEU A O 1
ATOM 700 N N . SER A 1 88 ? 2.350 4.856 1.998 1.00 65.69 88 SER A N 1
ATOM 701 C CA . SER A 1 88 ? 2.666 6.281 1.802 1.00 65.69 88 SER A CA 1
ATOM 702 C C . SER A 1 88 ? 3.553 6.840 2.921 1.00 65.69 88 SER A C 1
ATOM 704 O O . SER A 1 88 ? 3.146 7.722 3.679 1.00 65.69 88 SER A O 1
ATOM 706 N N . SER A 1 89 ? 4.802 6.367 3.007 1.00 66.06 89 SER A N 1
ATOM 707 C CA . SER A 1 89 ? 5.849 6.845 3.941 1.00 66.06 89 SER A CA 1
ATOM 708 C C . SER A 1 89 ? 5.596 6.610 5.442 1.00 66.06 89 SER A C 1
ATOM 710 O O . SER A 1 89 ? 6.281 7.197 6.276 1.00 66.06 89 SER A O 1
ATOM 712 N N . GLY A 1 90 ? 4.615 5.777 5.793 1.00 70.94 90 GLY A N 1
ATOM 713 C CA . GLY A 1 90 ? 4.219 5.476 7.173 1.00 70.94 90 GLY A CA 1
ATOM 714 C C . GLY A 1 90 ? 3.305 6.527 7.808 1.00 70.94 90 GLY A C 1
ATOM 715 O O . GLY A 1 90 ? 2.839 6.329 8.923 1.00 70.94 90 GLY A O 1
ATOM 716 N N . ARG A 1 91 ? 3.016 7.647 7.128 1.00 77.94 91 ARG A N 1
ATOM 717 C CA . ARG A 1 91 ? 2.255 8.762 7.713 1.00 77.94 91 ARG A CA 1
ATOM 718 C C . ARG A 1 91 ? 0.753 8.624 7.515 1.00 77.94 91 ARG A C 1
ATOM 720 O O . ARG A 1 91 ? 0.259 8.493 6.396 1.00 77.94 91 ARG A O 1
ATOM 727 N N . VAL A 1 92 ? 0.013 8.767 8.606 1.00 81.94 92 VAL A N 1
ATOM 728 C CA . VAL A 1 92 ? -1.448 8.698 8.629 1.00 81.94 92 VAL A CA 1
ATOM 729 C C . VAL A 1 92 ? -2.054 9.907 7.922 1.00 81.94 92 VAL A C 1
ATOM 731 O O . VAL A 1 92 ? -1.862 11.055 8.324 1.00 81.94 92 VAL A O 1
ATOM 734 N N . LEU A 1 93 ? -2.834 9.638 6.874 1.00 76.81 93 LEU A N 1
ATOM 735 C CA . LEU A 1 93 ? -3.611 10.644 6.140 1.00 76.81 93 LEU A CA 1
ATOM 736 C C . LEU A 1 93 ? -5.062 10.734 6.621 1.00 76.81 93 LEU A C 1
ATOM 738 O O . LEU A 1 93 ? -5.657 11.809 6.561 1.00 76.81 93 LEU A O 1
ATOM 742 N N . PHE A 1 94 ? -5.603 9.617 7.105 1.00 82.50 94 PHE A N 1
ATOM 743 C CA . PHE A 1 94 ? -6.964 9.508 7.612 1.00 82.50 94 PHE A CA 1
ATOM 744 C C . PHE A 1 94 ? -6.919 9.046 9.063 1.00 82.50 94 PHE A C 1
ATOM 746 O O . PHE A 1 94 ? -6.622 7.874 9.303 1.00 82.50 94 PHE A O 1
ATOM 753 N N . PRO A 1 95 ? -7.162 9.940 10.035 1.00 89.12 95 PRO A N 1
ATOM 754 C CA . PRO A 1 95 ? -7.258 9.531 11.426 1.00 89.12 95 PRO A CA 1
ATOM 755 C C . PRO A 1 95 ? -8.408 8.539 11.622 1.00 89.12 95 PRO A C 1
ATOM 757 O O . PRO A 1 95 ? -9.448 8.636 10.961 1.00 89.12 95 PRO A O 1
ATOM 760 N N . ALA A 1 96 ? -8.223 7.621 12.567 1.00 94.25 96 ALA A N 1
ATOM 761 C CA . ALA A 1 96 ? -9.211 6.612 12.919 1.00 94.25 96 ALA A CA 1
ATOM 762 C C . ALA A 1 96 ? -9.530 6.670 14.414 1.00 94.25 96 ALA A C 1
ATOM 764 O O . ALA A 1 96 ? -8.643 6.879 15.247 1.00 94.25 96 ALA A O 1
ATOM 765 N N . LYS A 1 97 ? -10.800 6.485 14.763 1.00 96.00 97 LYS A N 1
ATOM 766 C CA . LYS A 1 97 ? -11.314 6.596 16.127 1.00 96.00 97 LYS A CA 1
ATOM 767 C C . LYS A 1 97 ? -12.312 5.483 16.411 1.00 96.00 97 LYS A C 1
ATOM 769 O O . LYS A 1 97 ? -13.197 5.229 15.604 1.00 96.00 97 LYS A O 1
ATOM 774 N N . ALA A 1 98 ? -12.207 4.863 17.578 1.00 95.88 98 ALA A N 1
ATOM 775 C CA . ALA A 1 98 ? -13.198 3.907 18.042 1.00 95.88 98 ALA A CA 1
ATOM 776 C C . ALA A 1 98 ? -14.496 4.635 18.426 1.00 95.88 98 ALA A C 1
ATOM 778 O O . ALA A 1 98 ? -14.472 5.584 19.219 1.00 95.88 98 ALA A O 1
ATOM 779 N N . ILE A 1 99 ? -15.624 4.211 17.855 1.00 91.38 99 ILE A N 1
ATOM 780 C CA . ILE A 1 99 ? -16.964 4.702 18.233 1.00 91.38 99 ILE A CA 1
ATOM 781 C C . ILE A 1 99 ? -17.731 3.700 19.097 1.00 91.38 99 ILE A C 1
ATOM 783 O O . ILE A 1 99 ? -18.794 4.029 19.604 1.00 91.38 99 ILE A O 1
ATOM 787 N N . GLU A 1 100 ? -17.158 2.517 19.291 1.00 89.81 100 GLU A N 1
ATOM 788 C CA . GLU A 1 100 ? -17.556 1.502 20.260 1.00 89.81 100 GLU A CA 1
ATOM 789 C C . GLU A 1 100 ? -16.279 0.914 20.871 1.00 89.81 100 GLU A C 1
ATOM 791 O O . GLU A 1 100 ? -15.194 1.055 20.296 1.00 89.81 100 GLU A O 1
ATOM 796 N N . ASP A 1 101 ? -16.385 0.241 22.013 1.00 93.31 101 ASP A N 1
ATOM 797 C CA . ASP A 1 101 ? -15.266 -0.533 22.550 1.00 93.31 101 ASP A CA 1
ATOM 798 C C . ASP A 1 101 ? -14.817 -1.574 21.517 1.00 93.31 101 ASP A C 1
ATOM 800 O O . ASP A 1 101 ? -15.585 -2.443 21.103 1.00 93.31 101 ASP A O 1
ATOM 804 N N . SER A 1 102 ? -13.570 -1.448 21.072 1.00 96.25 102 SER A N 1
ATOM 805 C CA . SER A 1 102 ? -13.059 -2.151 19.901 1.00 96.25 102 SER A CA 1
ATOM 806 C C . SER A 1 102 ? -11.830 -2.976 20.245 1.00 96.25 102 SER A C 1
ATOM 808 O O . SER A 1 102 ? -10.991 -2.570 21.052 1.00 96.25 102 SER A O 1
ATOM 810 N N . LEU A 1 103 ? -11.714 -4.133 19.602 1.00 96.75 103 LEU A N 1
ATOM 811 C CA . LEU A 1 103 ? -10.551 -5.003 19.687 1.00 96.75 103 LEU A CA 1
ATOM 812 C C . LEU A 1 103 ? -9.950 -5.129 18.293 1.00 96.75 103 LEU A C 1
ATOM 814 O O . LEU A 1 103 ? -10.654 -5.420 17.324 1.00 96.75 103 LEU A O 1
ATOM 818 N N . LEU A 1 104 ? -8.656 -4.861 18.202 1.00 97.81 104 LEU A N 1
ATOM 819 C CA . LEU A 1 104 ? -7.910 -4.790 16.959 1.00 97.81 104 LEU A CA 1
ATOM 820 C C . LEU A 1 104 ? -6.798 -5.828 16.971 1.00 97.81 104 LEU A C 1
ATOM 822 O O . LEU A 1 104 ? -6.155 -6.049 17.996 1.00 97.81 104 LEU A O 1
ATOM 826 N N . TYR A 1 105 ? -6.564 -6.420 15.811 1.00 98.12 105 TYR A N 1
ATOM 827 C CA . TYR A 1 105 ? -5.361 -7.175 15.513 1.00 98.12 105 TYR A CA 1
ATOM 828 C C . TYR A 1 105 ? -4.390 -6.254 14.782 1.00 98.12 105 TYR A C 1
ATOM 830 O O . TYR A 1 105 ? -4.719 -5.713 13.726 1.00 98.12 105 TYR A O 1
ATOM 838 N N . CYS A 1 106 ? -3.222 -6.050 15.378 1.00 97.62 106 CYS A N 1
ATOM 839 C CA . CYS A 1 106 ? -2.145 -5.215 14.875 1.00 97.62 106 CYS A CA 1
ATOM 840 C C . CYS A 1 106 ? -1.096 -6.124 14.234 1.00 97.62 106 CYS A C 1
ATOM 842 O O . CYS A 1 106 ? -0.445 -6.912 14.919 1.00 97.62 106 CYS A O 1
ATOM 844 N N . ILE A 1 107 ? -0.958 -6.032 12.917 1.00 97.56 107 ILE A N 1
ATOM 845 C CA . ILE A 1 107 ? -0.013 -6.817 12.124 1.00 97.56 107 ILE A CA 1
ATOM 846 C C . ILE A 1 107 ? 1.189 -5.923 11.796 1.00 97.56 107 ILE A C 1
ATOM 848 O O . ILE A 1 107 ? 0.986 -4.853 11.217 1.00 97.56 107 ILE A O 1
ATOM 852 N N . PRO A 1 108 ? 2.428 -6.327 12.116 1.00 96.75 108 PRO A N 1
ATOM 853 C CA . PRO A 1 108 ? 3.618 -5.531 11.838 1.00 96.75 108 PRO A CA 1
ATOM 854 C C . PRO A 1 108 ? 3.771 -5.184 10.356 1.00 96.75 108 PRO A C 1
ATOM 856 O O . PRO A 1 108 ? 3.458 -5.985 9.470 1.00 96.75 108 PRO A O 1
ATOM 859 N N . SER A 1 109 ? 4.311 -3.998 10.080 1.00 93.25 109 SER A N 1
ATOM 860 C CA . SER A 1 109 ? 4.529 -3.506 8.718 1.00 93.25 109 SER A CA 1
ATOM 861 C C . SER A 1 109 ? 5.403 -4.444 7.891 1.00 93.25 109 SER A C 1
ATOM 863 O O . SER A 1 109 ? 5.134 -4.610 6.709 1.00 93.25 109 SER A O 1
ATOM 865 N N . GLU A 1 110 ? 6.389 -5.109 8.493 1.00 93.31 110 GLU A N 1
ATOM 866 C CA . GLU A 1 110 ? 7.238 -6.099 7.817 1.00 93.31 110 GLU A CA 1
ATOM 867 C C . GLU A 1 110 ? 6.414 -7.263 7.246 1.00 93.31 110 GLU A C 1
ATOM 869 O O . GLU A 1 110 ? 6.563 -7.616 6.075 1.00 93.31 110 GLU A O 1
ATOM 874 N N . ILE A 1 111 ? 5.473 -7.792 8.037 1.00 96.06 111 ILE A N 1
ATOM 875 C CA . ILE A 1 111 ? 4.542 -8.839 7.602 1.00 96.06 111 ILE A CA 1
ATOM 876 C C . ILE A 1 111 ? 3.618 -8.294 6.512 1.00 96.06 111 ILE A C 1
ATOM 878 O O . ILE A 1 111 ? 3.445 -8.932 5.479 1.00 96.06 111 ILE A O 1
ATOM 882 N N . PHE A 1 112 ? 3.064 -7.092 6.693 1.00 94.75 112 PHE A N 1
ATOM 883 C CA . PHE A 1 112 ? 2.231 -6.453 5.672 1.00 94.75 112 PHE A CA 1
ATOM 884 C C . PHE A 1 112 ? 2.969 -6.289 4.333 1.00 94.75 112 PHE A C 1
ATOM 886 O O . PHE A 1 112 ? 2.397 -6.608 3.292 1.00 94.75 112 PHE A O 1
ATOM 893 N N . GLN A 1 113 ? 4.223 -5.821 4.342 1.00 88.06 113 GLN A N 1
ATOM 894 C CA . GLN A 1 113 ? 5.018 -5.646 3.122 1.00 88.06 113 GLN A CA 1
ATOM 895 C C . GLN A 1 113 ? 5.309 -6.992 2.458 1.00 88.06 113 GLN A C 1
ATOM 897 O O . GLN A 1 113 ? 5.113 -7.123 1.254 1.00 88.06 113 GLN A O 1
ATOM 902 N N . ASN A 1 114 ? 5.674 -8.014 3.239 1.00 88.38 114 ASN A N 1
ATOM 903 C CA . ASN A 1 114 ? 5.855 -9.373 2.731 1.00 88.38 114 ASN A CA 1
ATOM 904 C C . ASN A 1 114 ? 4.581 -9.890 2.032 1.00 88.38 114 ASN A C 1
ATOM 906 O O . ASN A 1 114 ? 4.641 -10.401 0.914 1.00 88.38 114 ASN A O 1
ATOM 910 N N . LEU A 1 115 ? 3.412 -9.703 2.656 1.00 90.69 115 LEU A N 1
ATOM 911 C CA . LEU A 1 115 ? 2.130 -10.090 2.065 1.00 90.69 115 LEU A CA 1
ATOM 912 C C . LEU A 1 115 ? 1.821 -9.308 0.783 1.00 90.69 115 LEU A C 1
ATOM 914 O O . LEU A 1 115 ? 1.356 -9.879 -0.201 1.00 90.69 115 LEU A O 1
ATOM 918 N N . TYR A 1 116 ? 2.079 -8.003 0.793 1.00 85.44 116 TYR A N 1
ATOM 919 C CA . TYR A 1 116 ? 1.812 -7.118 -0.334 1.00 85.44 116 TYR A CA 1
ATOM 920 C C . TYR A 1 116 ? 2.719 -7.398 -1.542 1.00 85.44 116 TYR A C 1
ATOM 922 O O . TYR A 1 116 ? 2.257 -7.319 -2.680 1.00 85.44 116 TYR A O 1
ATOM 930 N N . ASP A 1 117 ? 3.985 -7.742 -1.312 1.00 82.19 117 ASP A N 1
ATOM 931 C CA . ASP A 1 117 ? 4.949 -7.996 -2.384 1.00 82.19 117 ASP A CA 1
ATOM 932 C C . ASP A 1 117 ? 4.799 -9.404 -2.980 1.00 82.19 117 ASP A C 1
ATOM 934 O O . ASP A 1 117 ? 4.977 -9.578 -4.186 1.00 82.19 117 ASP A O 1
ATOM 938 N N . ASN A 1 118 ? 4.426 -10.399 -2.165 1.00 83.44 118 ASN A N 1
ATOM 939 C CA . ASN A 1 118 ? 4.450 -11.808 -2.574 1.00 83.44 118 ASN A CA 1
ATOM 940 C C . ASN A 1 118 ? 3.076 -12.422 -2.894 1.00 83.44 118 ASN A C 1
ATOM 942 O O . ASN A 1 118 ? 3.027 -13.505 -3.480 1.00 83.44 118 ASN A O 1
ATOM 946 N N . TYR A 1 119 ? 1.960 -11.769 -2.544 1.00 85.31 119 TYR A N 1
ATOM 947 C CA . TYR A 1 119 ? 0.615 -12.325 -2.746 1.00 85.31 119 TYR A CA 1
ATOM 948 C C . TYR A 1 119 ? -0.286 -11.364 -3.524 1.00 85.31 119 TYR A C 1
ATOM 950 O O . TYR A 1 119 ? -0.850 -10.414 -2.976 1.00 85.31 119 TYR A O 1
ATOM 958 N N . ASP A 1 120 ? -0.495 -11.667 -4.809 1.00 80.56 120 ASP A N 1
ATOM 959 C CA . ASP A 1 120 ? -1.309 -10.841 -5.708 1.00 80.56 120 ASP A CA 1
ATOM 960 C C . ASP A 1 120 ? -2.736 -10.623 -5.189 1.00 80.56 120 ASP A C 1
ATOM 962 O O . ASP A 1 120 ? -3.244 -9.509 -5.264 1.00 80.56 120 ASP A O 1
ATOM 966 N N . SER A 1 121 ? -3.370 -11.646 -4.604 1.00 79.69 121 SER A N 1
ATOM 967 C CA . SER A 1 121 ? -4.723 -11.540 -4.035 1.00 79.69 121 SER A CA 1
ATOM 968 C C . SER A 1 121 ? -4.803 -10.523 -2.893 1.00 79.69 121 SER A C 1
ATOM 970 O O . SER A 1 121 ? -5.765 -9.755 -2.811 1.00 79.69 121 SER A O 1
ATOM 972 N N . PHE A 1 122 ? -3.777 -10.483 -2.041 1.00 88.38 122 PHE A N 1
ATOM 973 C CA . PHE A 1 122 ? -3.664 -9.523 -0.949 1.00 88.38 122 PHE A CA 1
ATOM 974 C C . PHE A 1 122 ? -3.432 -8.114 -1.494 1.00 88.38 122 PHE A C 1
ATOM 976 O O . PHE A 1 122 ? -4.166 -7.179 -1.164 1.00 88.38 122 PHE A O 1
ATOM 983 N N . ALA A 1 123 ? -2.456 -7.969 -2.387 1.00 77.50 123 ALA A N 1
ATOM 984 C CA . ALA A 1 123 ? -2.102 -6.689 -2.980 1.00 77.50 123 ALA A CA 1
ATOM 985 C C . ALA A 1 123 ? -3.248 -6.087 -3.811 1.00 77.50 123 ALA A C 1
ATOM 987 O O . ALA A 1 123 ? -3.478 -4.876 -3.770 1.00 77.50 123 ALA A O 1
ATOM 988 N N . ASP A 1 124 ? -3.988 -6.921 -4.544 1.00 74.12 124 ASP A N 1
ATOM 989 C CA . ASP A 1 124 ? -5.156 -6.515 -5.322 1.00 74.12 124 ASP A CA 1
ATOM 990 C C . ASP A 1 124 ? -6.296 -6.048 -4.422 1.00 74.12 124 ASP A C 1
ATOM 992 O O . ASP A 1 124 ? -6.916 -5.026 -4.721 1.00 74.12 124 ASP A O 1
ATOM 996 N N . PHE A 1 125 ? -6.559 -6.742 -3.310 1.00 81.44 125 PHE A N 1
ATOM 997 C CA . PHE A 1 125 ? -7.564 -6.315 -2.338 1.00 81.44 125 PHE A CA 1
ATOM 998 C C . PHE A 1 125 ? -7.202 -4.965 -1.714 1.00 81.44 125 PHE A C 1
ATOM 1000 O O . PHE A 1 125 ? -8.019 -4.044 -1.747 1.00 81.44 125 PHE A O 1
ATOM 1007 N N . VAL A 1 126 ? -5.972 -4.825 -1.210 1.00 79.94 126 VAL A N 1
ATOM 1008 C CA . VAL A 1 126 ? -5.475 -3.585 -0.594 1.00 79.94 126 VAL A CA 1
ATOM 1009 C C . VAL A 1 126 ? -5.572 -2.422 -1.586 1.00 79.94 126 VAL A C 1
ATOM 1011 O O . VAL A 1 126 ? -6.127 -1.367 -1.275 1.00 79.94 126 VAL A O 1
ATOM 1014 N N . ALA A 1 127 ? -5.141 -2.636 -2.833 1.00 67.56 127 ALA A N 1
ATOM 1015 C CA . ALA A 1 127 ? -5.264 -1.633 -3.884 1.00 67.56 127 ALA A CA 1
ATOM 1016 C C . ALA A 1 127 ? -6.726 -1.327 -4.266 1.00 67.56 127 ALA A C 1
ATOM 1018 O O . ALA A 1 127 ? -7.056 -0.189 -4.618 1.00 67.56 127 ALA A O 1
ATOM 1019 N N . ALA A 1 128 ? -7.617 -2.322 -4.223 1.00 61.81 128 ALA A N 1
ATOM 1020 C CA . ALA A 1 128 ? -9.022 -2.178 -4.585 1.00 61.81 128 ALA A CA 1
ATOM 1021 C C . ALA A 1 128 ? -9.850 -1.458 -3.511 1.00 61.81 128 ALA A C 1
ATOM 1023 O O . ALA A 1 128 ? -10.651 -0.585 -3.870 1.00 61.81 128 ALA A O 1
ATOM 1024 N N . GL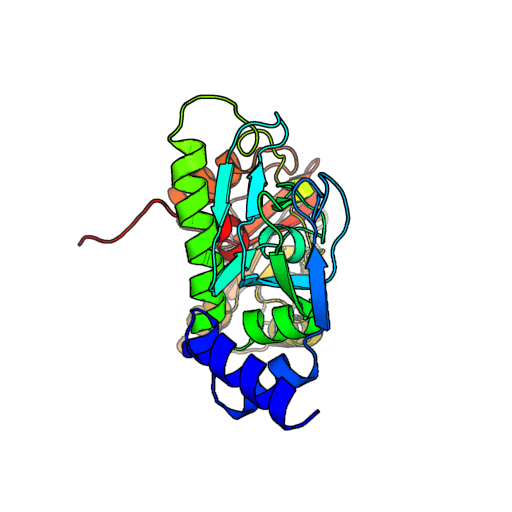U A 1 129 ? -9.668 -1.781 -2.228 1.00 61.19 129 GLU A N 1
ATOM 1025 C CA . GLU A 1 129 ? -10.348 -1.107 -1.118 1.00 61.19 129 GLU A CA 1
ATOM 1026 C C . GLU A 1 129 ? -10.033 0.384 -1.100 1.00 61.19 129 GLU A C 1
ATOM 1028 O O . GLU A 1 129 ? -10.958 1.206 -1.073 1.00 61.19 129 GLU A O 1
ATOM 1033 N N . ASP A 1 130 ? -8.752 0.733 -1.216 1.00 55.19 130 ASP A N 1
ATOM 1034 C CA . ASP A 1 130 ? -8.314 2.125 -1.244 1.00 55.19 130 ASP A CA 1
ATOM 1035 C C . ASP A 1 130 ? -8.931 2.864 -2.440 1.00 55.19 130 ASP A C 1
ATOM 1037 O O . ASP A 1 130 ? -9.529 3.932 -2.280 1.00 55.19 130 ASP A O 1
ATOM 1041 N N . SER A 1 131 ? -8.954 2.236 -3.623 1.00 44.31 131 SER A N 1
ATOM 1042 C CA . SER A 1 131 ? -9.528 2.839 -4.832 1.00 44.31 131 SER A CA 1
ATOM 1043 C C . SER A 1 131 ? -11.056 3.023 -4.783 1.00 44.31 131 SER A C 1
ATOM 1045 O O . SER A 1 131 ? -11.592 4.005 -5.305 1.00 44.31 131 SER A O 1
ATOM 1047 N N . THR A 1 132 ? -11.791 2.101 -4.151 1.00 44.41 132 THR A N 1
ATOM 1048 C CA . THR A 1 132 ? -13.264 2.125 -4.078 1.00 44.41 132 THR A CA 1
ATOM 1049 C C . THR A 1 132 ? -13.749 3.150 -3.057 1.00 44.41 132 THR A C 1
ATOM 1051 O O . THR A 1 132 ? -14.731 3.864 -3.291 1.00 44.41 132 THR A O 1
ATOM 1054 N N . ARG A 1 133 ? -13.029 3.271 -1.941 1.00 50.72 133 ARG A N 1
ATOM 1055 C CA . ARG A 1 133 ? -13.310 4.246 -0.883 1.00 50.72 133 ARG A CA 1
ATOM 1056 C C . ARG A 1 133 ? -12.930 5.652 -1.335 1.00 50.72 133 ARG A C 1
ATOM 1058 O O . ARG A 1 133 ? -13.719 6.584 -1.180 1.00 50.72 133 ARG A O 1
ATOM 1065 N N . LEU A 1 134 ? -11.820 5.777 -2.052 1.00 43.00 134 LEU A N 1
ATOM 1066 C CA . LEU A 1 134 ? -11.404 7.038 -2.639 1.00 43.00 134 LEU A CA 1
ATOM 1067 C C . LEU A 1 134 ? -12.334 7.524 -3.755 1.00 43.00 134 LEU A C 1
ATOM 1069 O O . LEU A 1 134 ? -12.653 8.708 -3.807 1.00 43.00 134 LEU A O 1
ATOM 1073 N N . ARG A 1 135 ? -12.873 6.628 -4.595 1.00 41.25 135 ARG A N 1
ATOM 1074 C CA . ARG A 1 135 ? -13.953 6.980 -5.540 1.00 41.25 135 ARG A CA 1
ATOM 1075 C C . ARG A 1 135 ? -15.148 7.627 -4.840 1.00 41.25 135 ARG A C 1
ATOM 1077 O O . ARG A 1 135 ? -15.713 8.569 -5.388 1.00 41.25 135 ARG A O 1
ATOM 1084 N N . ARG A 1 136 ? -15.565 7.110 -3.675 1.00 43.00 136 ARG A N 1
ATOM 1085 C CA . ARG A 1 136 ? -16.683 7.679 -2.897 1.00 43.00 136 ARG A CA 1
ATOM 1086 C C . ARG A 1 136 ? -16.307 9.036 -2.314 1.00 43.00 136 ARG A C 1
ATOM 1088 O O . ARG A 1 136 ? -17.124 9.947 -2.368 1.00 43.00 136 ARG A O 1
ATOM 1095 N N . ALA A 1 137 ? -15.072 9.182 -1.849 1.00 39.12 137 ALA A N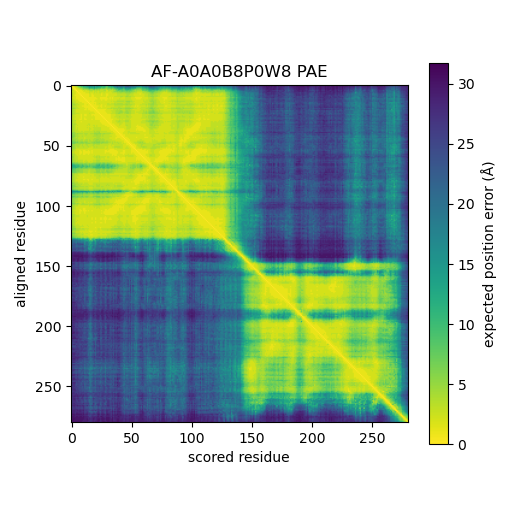 1
ATOM 1096 C CA . ALA A 1 137 ? -14.566 10.434 -1.306 1.00 39.12 137 ALA A CA 1
ATOM 1097 C C . ALA A 1 137 ? -14.427 11.553 -2.347 1.00 39.12 137 ALA A C 1
ATOM 1099 O O . ALA A 1 137 ? -14.732 12.702 -2.050 1.00 39.12 137 ALA A O 1
ATOM 1100 N N . ILE A 1 138 ? -14.025 11.206 -3.574 1.00 40.06 138 ILE A N 1
ATOM 1101 C CA . ILE A 1 138 ? -13.942 12.120 -4.722 1.00 40.06 138 ILE A CA 1
ATOM 1102 C C . ILE A 1 138 ? -15.341 12.452 -5.272 1.00 40.06 138 ILE A C 1
ATOM 1104 O O . ILE A 1 138 ? -15.561 13.546 -5.782 1.00 40.06 138 ILE A O 1
ATOM 1108 N N . ALA A 1 139 ? -16.296 11.515 -5.203 1.00 42.56 139 ALA A N 1
ATOM 1109 C CA . ALA A 1 139 ? -17.652 11.713 -5.722 1.00 42.56 139 ALA A CA 1
ATOM 1110 C C . ALA A 1 139 ? -18.566 12.520 -4.782 1.00 42.56 139 ALA A C 1
ATOM 1112 O O . ALA A 1 139 ? -19.521 13.141 -5.251 1.00 42.56 139 ALA A O 1
ATOM 1113 N N . SER A 1 140 ? -18.300 12.523 -3.472 1.00 44.16 140 SER A N 1
ATOM 1114 C CA . SER A 1 140 ? -18.929 13.456 -2.537 1.00 44.16 140 SER A CA 1
ATOM 1115 C C . SER A 1 140 ? -18.271 14.824 -2.706 1.00 44.16 140 SER A C 1
ATOM 1117 O O . SER A 1 140 ? -17.146 15.034 -2.261 1.00 44.16 140 SER A O 1
ATOM 1119 N N . ASN A 1 141 ? -18.966 15.729 -3.381 1.00 43.50 141 ASN A N 1
ATOM 1120 C CA . ASN A 1 141 ? -18.487 17.045 -3.798 1.00 43.50 141 ASN A CA 1
ATOM 1121 C C . ASN A 1 141 ? -18.351 18.071 -2.647 1.00 43.50 141 ASN A C 1
ATOM 1123 O O . ASN A 1 141 ? -18.538 19.260 -2.876 1.00 43.50 141 ASN A O 1
ATOM 1127 N N . ASP A 1 142 ? -18.026 17.618 -1.434 1.00 42.84 142 ASP A N 1
ATOM 1128 C CA . ASP A 1 142 ? -17.653 18.473 -0.308 1.00 42.84 142 ASP A CA 1
ATOM 1129 C C . ASP A 1 142 ? -16.254 18.075 0.186 1.00 42.84 142 ASP A C 1
ATOM 1131 O O . ASP A 1 142 ? -15.992 16.921 0.530 1.00 42.84 142 ASP A O 1
ATOM 1135 N N . ASP A 1 143 ? -15.370 19.070 0.164 1.00 41.00 143 ASP A N 1
ATOM 1136 C CA . ASP A 1 143 ? -13.995 19.148 0.663 1.00 41.00 143 ASP A CA 1
ATOM 1137 C C . ASP A 1 143 ? -12.893 18.238 0.070 1.00 41.00 143 ASP A C 1
ATOM 1139 O O . ASP A 1 143 ? -12.679 17.073 0.421 1.00 41.00 143 ASP A O 1
ATOM 1143 N N . ASN A 1 144 ? -12.118 18.908 -0.794 1.00 45.47 144 ASN A N 1
ATOM 1144 C CA . ASN A 1 144 ? -10.865 18.560 -1.466 1.00 45.47 144 ASN A CA 1
ATOM 1145 C C . ASN A 1 144 ? -9.673 18.340 -0.511 1.00 45.47 144 ASN A C 1
ATOM 1147 O O . ASN A 1 144 ? -8.839 19.232 -0.332 1.00 45.47 144 ASN A O 1
ATOM 1151 N N . ASP A 1 145 ? -9.525 17.135 0.033 1.00 52.81 145 ASP A N 1
ATOM 1152 C CA . ASP A 1 145 ? -8.380 16.828 0.909 1.00 52.81 145 ASP A CA 1
ATOM 1153 C C . ASP A 1 145 ? -7.321 15.911 0.269 1.00 52.81 145 ASP A C 1
ATOM 1155 O O . ASP A 1 145 ? -6.159 15.917 0.659 1.00 52.81 145 ASP A O 1
ATOM 1159 N N . LEU A 1 146 ? -7.702 15.147 -0.761 1.00 44.97 146 LEU A N 1
ATOM 1160 C CA . LEU A 1 146 ? -6.810 14.230 -1.497 1.00 44.97 146 LEU A CA 1
ATOM 1161 C C . LEU A 1 146 ? -6.427 14.749 -2.884 1.00 44.97 146 LEU A C 1
ATOM 1163 O O . LEU A 1 146 ? -5.371 14.411 -3.410 1.00 44.97 146 LEU A O 1
ATOM 1167 N N . THR A 1 147 ? -7.260 15.615 -3.465 1.00 51.34 147 THR A N 1
ATOM 1168 C CA . THR A 1 147 ? -6.973 16.357 -4.705 1.00 51.34 147 THR A CA 1
ATOM 1169 C C . THR A 1 147 ? -5.955 17.480 -4.484 1.00 51.34 147 THR A C 1
ATOM 1171 O O . THR A 1 147 ? -5.442 18.041 -5.444 1.00 51.34 147 THR A O 1
ATOM 1174 N N . THR A 1 148 ? -5.633 17.806 -3.232 1.00 59.41 148 THR A N 1
ATOM 1175 C CA . THR A 1 148 ? -4.674 18.854 -2.849 1.00 59.41 148 THR A CA 1
ATOM 1176 C C . THR A 1 148 ? -3.357 18.292 -2.311 1.00 59.41 148 THR A C 1
ATOM 1178 O O . THR A 1 148 ? -2.419 19.052 -2.066 1.00 59.41 148 THR A O 1
ATOM 1181 N N . ILE A 1 149 ? -3.234 16.966 -2.175 1.00 66.00 149 ILE A N 1
ATOM 1182 C CA . ILE A 1 149 ? -1.962 16.334 -1.817 1.00 66.00 149 ILE A CA 1
ATOM 1183 C C . ILE A 1 149 ? -1.027 16.420 -3.015 1.00 66.00 149 ILE A C 1
ATOM 1185 O O . ILE A 1 149 ? -1.393 16.082 -4.144 1.00 66.00 149 ILE A O 1
ATOM 1189 N N . LYS A 1 150 ? 0.194 16.888 -2.767 1.00 73.44 150 LYS A N 1
ATOM 1190 C CA . LYS A 1 150 ? 1.244 16.927 -3.782 1.00 73.44 150 LYS A CA 1
ATOM 1191 C C . LYS A 1 150 ? 1.867 15.548 -3.916 1.00 73.44 150 LYS A C 1
ATOM 1193 O O . LYS A 1 150 ? 2.180 14.917 -2.912 1.00 73.44 150 LYS A O 1
ATOM 1198 N N . VAL A 1 151 ? 2.132 15.116 -5.144 1.00 70.88 151 VAL A N 1
ATOM 1199 C CA . VAL A 1 151 ? 2.673 13.779 -5.439 1.00 70.88 151 VAL A CA 1
ATOM 1200 C C . VAL A 1 151 ? 3.999 13.529 -4.710 1.00 70.88 151 VAL A C 1
ATOM 1202 O O . VAL A 1 151 ? 4.262 12.407 -4.290 1.00 70.88 151 VAL A O 1
ATOM 1205 N N . ARG A 1 152 ? 4.803 14.574 -4.463 1.00 70.56 152 ARG A N 1
ATOM 1206 C CA . ARG A 1 152 ? 6.026 14.480 -3.644 1.00 70.56 152 ARG A CA 1
ATOM 1207 C C . ARG A 1 152 ? 5.833 13.935 -2.227 1.00 70.56 152 ARG A C 1
ATOM 1209 O O . ARG A 1 152 ? 6.785 13.414 -1.665 1.00 70.56 152 ARG A O 1
ATOM 1216 N N . GLU A 1 153 ? 4.650 14.098 -1.639 1.00 63.69 153 GLU A N 1
ATOM 1217 C CA . GLU A 1 153 ? 4.351 13.633 -0.275 1.00 63.69 153 GLU A CA 1
ATOM 1218 C C . GLU A 1 153 ? 4.116 12.117 -0.226 1.00 63.69 153 GLU A C 1
ATOM 1220 O O . GLU A 1 153 ? 4.043 11.542 0.851 1.00 63.69 153 GLU A O 1
ATOM 1225 N N . LEU A 1 154 ? 4.037 11.475 -1.394 1.00 60.28 154 LEU A N 1
ATOM 1226 C CA . LEU A 1 154 ? 3.807 10.042 -1.571 1.00 60.28 154 LEU A CA 1
ATOM 1227 C C . LEU A 1 154 ? 5.035 9.317 -2.132 1.00 60.28 154 LEU A C 1
ATOM 1229 O O . LEU A 1 154 ? 4.963 8.133 -2.451 1.00 60.28 154 LEU A O 1
ATOM 1233 N N . ILE A 1 155 ? 6.153 10.027 -2.311 1.00 61.25 155 ILE A N 1
ATOM 1234 C CA . ILE A 1 155 ? 7.399 9.426 -2.786 1.00 61.25 155 ILE A CA 1
ATOM 1235 C C . ILE A 1 155 ? 8.009 8.651 -1.622 1.00 61.25 155 ILE A C 1
ATOM 1237 O O . ILE A 1 155 ? 8.571 9.241 -0.703 1.00 61.25 155 ILE A O 1
ATOM 1241 N N . SER A 1 156 ? 7.901 7.327 -1.671 1.00 50.31 156 SER A N 1
ATOM 1242 C CA . SER A 1 156 ? 8.427 6.431 -0.639 1.00 50.31 156 SER A CA 1
ATOM 1243 C C . SER A 1 156 ? 9.852 5.942 -0.922 1.00 50.31 156 SER A C 1
ATOM 1245 O O . SER A 1 156 ? 10.515 5.501 0.012 1.00 50.31 156 SER A O 1
ATOM 1247 N N . ARG A 1 157 ? 10.358 6.020 -2.167 1.00 54.72 157 ARG A N 1
ATOM 1248 C CA . ARG A 1 157 ? 11.709 5.537 -2.522 1.00 54.72 157 ARG A CA 1
ATOM 1249 C C . ARG A 1 157 ? 12.433 6.426 -3.549 1.00 54.72 157 ARG A C 1
ATOM 1251 O O . ARG A 1 157 ? 11.772 6.995 -4.426 1.00 54.72 157 ARG A O 1
ATOM 1258 N N . PRO A 1 158 ? 13.773 6.552 -3.452 1.00 59.03 158 PRO A N 1
ATOM 1259 C CA . PRO A 1 158 ? 14.590 7.187 -4.483 1.00 59.03 158 PRO A CA 1
ATOM 1260 C C . PRO A 1 158 ? 14.482 6.416 -5.804 1.00 59.03 158 PRO A C 1
ATOM 1262 O O . PRO A 1 158 ? 14.200 5.219 -5.823 1.00 59.03 158 PRO A O 1
ATOM 1265 N N . VAL A 1 159 ? 14.667 7.119 -6.920 1.00 68.12 159 VAL A N 1
ATOM 1266 C CA . VAL A 1 159 ? 14.686 6.494 -8.248 1.00 68.12 159 VAL A CA 1
ATOM 1267 C C . VAL A 1 159 ? 16.105 6.106 -8.588 1.00 68.12 159 VAL A C 1
ATOM 1269 O O . VAL A 1 159 ? 17.006 6.934 -8.463 1.00 68.12 159 VAL A O 1
ATOM 1272 N N . PHE A 1 160 ? 16.277 4.884 -9.068 1.00 81.06 160 PHE A N 1
ATOM 1273 C CA . PHE A 1 160 ? 17.554 4.422 -9.578 1.00 81.06 160 PHE A CA 1
ATOM 1274 C C . PHE A 1 160 ? 17.728 4.853 -11.031 1.00 81.06 160 PHE A C 1
ATOM 1276 O O . PHE A 1 160 ? 16.809 4.751 -11.854 1.00 81.06 160 PHE A O 1
ATOM 1283 N N . THR A 1 161 ? 18.909 5.389 -11.315 1.00 84.25 161 THR A N 1
ATOM 1284 C CA . THR A 1 161 ? 19.302 5.878 -12.633 1.00 84.25 161 THR A CA 1
ATOM 1285 C C . THR A 1 161 ? 20.449 5.045 -13.175 1.00 84.25 161 THR A C 1
ATOM 1287 O O . THR A 1 161 ? 21.356 4.723 -12.413 1.00 84.25 161 THR A O 1
ATOM 1290 N N . ILE A 1 162 ? 20.437 4.778 -14.475 1.00 88.81 162 ILE A N 1
ATOM 1291 C CA . ILE A 1 162 ? 21.479 4.039 -15.195 1.00 88.81 162 ILE A CA 1
ATOM 1292 C C . ILE A 1 162 ? 21.813 4.758 -16.510 1.00 88.81 162 ILE A C 1
ATOM 1294 O O . ILE A 1 162 ? 20.968 5.486 -17.043 1.00 88.81 162 ILE A O 1
ATOM 1298 N N . ASN A 1 163 ? 23.029 4.605 -17.031 1.00 89.31 163 ASN A N 1
ATOM 1299 C CA . ASN A 1 163 ? 23.415 5.256 -18.283 1.00 89.31 163 ASN A CA 1
ATOM 1300 C C . ASN A 1 163 ? 22.897 4.503 -19.520 1.00 89.31 163 ASN A C 1
ATOM 1302 O O . ASN A 1 163 ? 22.792 3.281 -19.535 1.00 89.31 163 ASN A O 1
ATOM 1306 N N . ASP A 1 164 ? 22.605 5.232 -20.595 1.00 88.31 164 ASP A N 1
ATOM 1307 C CA . ASP A 1 164 ? 22.112 4.687 -21.869 1.00 88.31 164 ASP A CA 1
ATOM 1308 C C . ASP A 1 164 ? 23.113 3.786 -22.618 1.00 88.31 164 ASP A C 1
ATOM 1310 O O . ASP A 1 164 ? 22.706 3.000 -23.488 1.00 88.31 164 ASP A O 1
ATOM 1314 N N . THR A 1 165 ? 24.398 3.900 -22.275 1.00 89.44 165 THR A N 1
ATOM 1315 C CA . THR A 1 165 ? 25.521 3.105 -22.788 1.00 89.44 165 THR A CA 1
ATOM 1316 C C . THR A 1 165 ? 25.744 1.793 -22.041 1.00 89.44 165 THR A C 1
ATOM 1318 O O . THR A 1 165 ? 26.417 0.916 -22.584 1.00 89.44 165 THR A O 1
ATOM 1321 N N . GLU A 1 166 ? 25.189 1.639 -20.836 1.00 93.25 166 GLU A N 1
ATOM 1322 C CA . GLU A 1 166 ? 25.270 0.391 -20.072 1.00 93.25 166 GLU A CA 1
ATOM 1323 C C . GLU A 1 166 ? 24.462 -0.721 -20.744 1.00 93.25 166 GLU A C 1
ATOM 1325 O O . GLU A 1 166 ? 23.628 -0.471 -21.626 1.00 93.25 166 GLU A O 1
ATOM 1330 N N . SER A 1 167 ? 24.741 -1.969 -20.368 1.00 95.69 167 SER A N 1
ATOM 1331 C CA . SER A 1 167 ? 24.124 -3.119 -21.017 1.00 95.69 167 SER A CA 1
ATOM 1332 C C . SER A 1 167 ? 22.740 -3.448 -20.451 1.00 95.69 167 SER A C 1
ATOM 1334 O O . SER A 1 167 ? 22.380 -3.089 -19.326 1.00 95.69 167 SER A O 1
ATOM 1336 N N . ILE A 1 168 ? 21.951 -4.198 -21.227 1.00 94.69 168 ILE A N 1
ATOM 1337 C CA . ILE A 1 168 ? 20.682 -4.781 -20.760 1.00 94.69 168 ILE A CA 1
ATOM 1338 C C . ILE A 1 168 ? 20.913 -5.661 -19.524 1.00 94.69 168 ILE A C 1
ATOM 1340 O O . ILE A 1 168 ? 20.086 -5.673 -18.610 1.00 94.69 168 ILE A O 1
ATOM 1344 N N . ARG A 1 169 ? 22.038 -6.382 -19.486 1.00 95.31 169 ARG A N 1
ATOM 1345 C CA . ARG A 1 169 ? 22.446 -7.207 -18.348 1.00 95.31 169 ARG A CA 1
ATOM 1346 C C . ARG A 1 169 ? 22.696 -6.371 -17.094 1.00 95.31 169 ARG A C 1
ATOM 1348 O O . ARG A 1 169 ? 22.179 -6.735 -16.043 1.00 95.31 169 ARG A O 1
ATOM 1355 N N . ASP A 1 170 ? 23.436 -5.271 -17.209 1.00 94.94 170 ASP A N 1
ATOM 1356 C CA . ASP A 1 170 ? 23.754 -4.399 -16.069 1.00 94.94 170 ASP A CA 1
ATOM 1357 C C . ASP A 1 170 ? 22.477 -3.811 -15.461 1.00 94.94 170 ASP A C 1
ATOM 1359 O O . ASP A 1 170 ? 22.294 -3.843 -14.246 1.00 94.94 170 ASP A O 1
ATOM 1363 N N . ALA A 1 171 ? 21.530 -3.387 -16.306 1.00 92.56 171 ALA A N 1
ATOM 1364 C CA . ALA A 1 171 ? 20.218 -2.951 -15.836 1.00 92.56 171 ALA A CA 1
ATOM 1365 C C . ALA A 1 171 ? 19.460 -4.045 -15.081 1.00 92.56 171 ALA A C 1
ATOM 1367 O O . ALA A 1 171 ? 18.872 -3.760 -14.043 1.00 92.56 171 ALA A O 1
ATOM 1368 N N . ALA A 1 172 ? 19.454 -5.282 -15.584 1.00 91.50 172 ALA A N 1
ATOM 1369 C CA . ALA A 1 172 ? 18.763 -6.385 -14.921 1.00 91.50 172 ALA A CA 1
ATOM 1370 C C . ALA A 1 172 ? 19.387 -6.718 -13.554 1.00 91.50 172 ALA A C 1
ATOM 1372 O O . ALA A 1 172 ? 18.649 -6.966 -12.605 1.00 91.50 172 ALA A O 1
ATOM 1373 N N . ILE A 1 173 ? 20.720 -6.677 -13.446 1.00 92.44 173 ILE A N 1
ATOM 1374 C CA . ILE A 1 173 ? 21.441 -6.862 -12.176 1.00 92.44 173 ILE A CA 1
ATOM 1375 C C . ILE A 1 173 ? 21.075 -5.743 -11.199 1.00 92.44 173 ILE A C 1
ATOM 1377 O O . ILE A 1 173 ? 20.657 -6.028 -10.084 1.00 92.44 173 ILE A O 1
ATOM 1381 N N . LEU A 1 174 ? 21.143 -4.483 -11.635 1.00 89.19 174 LEU A N 1
ATOM 1382 C CA . LEU A 1 174 ? 20.798 -3.338 -10.792 1.00 89.19 174 LEU A CA 1
ATOM 1383 C C . LEU A 1 174 ? 19.339 -3.394 -10.310 1.00 89.19 174 LEU A C 1
ATOM 1385 O O . LEU A 1 174 ? 19.041 -3.038 -9.173 1.00 89.19 174 LEU A O 1
ATOM 1389 N N . MET A 1 175 ? 18.416 -3.836 -11.168 1.00 86.81 175 MET A N 1
ATOM 1390 C CA . MET A 1 175 ? 17.002 -4.001 -10.815 1.00 86.81 175 MET A CA 1
ATOM 1391 C C . MET A 1 175 ? 16.785 -5.068 -9.737 1.00 86.81 175 MET A C 1
ATOM 1393 O O . MET A 1 175 ? 15.947 -4.862 -8.859 1.00 86.81 175 MET A O 1
ATOM 1397 N N . ASP A 1 176 ? 17.543 -6.165 -9.785 1.00 87.19 176 ASP A N 1
ATOM 1398 C CA . ASP A 1 176 ? 17.517 -7.238 -8.784 1.00 87.19 176 ASP A CA 1
ATOM 1399 C C . ASP A 1 176 ? 18.152 -6.787 -7.458 1.00 87.19 176 ASP A C 1
ATOM 1401 O O . ASP A 1 176 ? 17.516 -6.867 -6.407 1.00 87.19 176 ASP A O 1
ATOM 1405 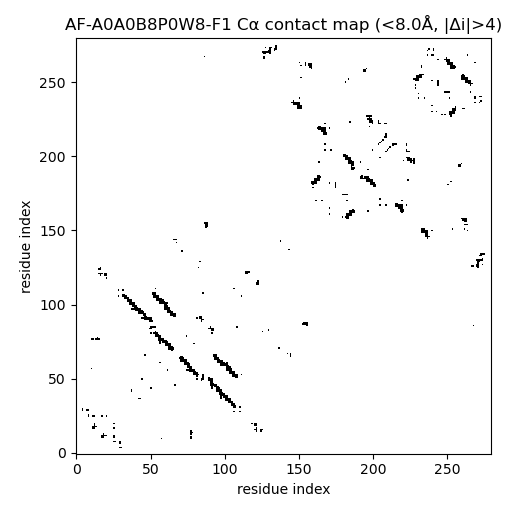N N . GLU A 1 177 ? 19.361 -6.217 -7.513 1.00 85.62 177 GLU A N 1
ATOM 1406 C CA . GLU A 1 177 ? 20.113 -5.746 -6.340 1.00 85.62 177 GLU A CA 1
ATOM 1407 C C . GLU A 1 177 ? 19.349 -4.680 -5.545 1.00 85.62 177 GLU A C 1
ATOM 1409 O O . GLU A 1 177 ? 19.289 -4.732 -4.315 1.00 85.62 177 GLU A O 1
ATOM 1414 N N . GLU A 1 178 ? 18.723 -3.731 -6.243 1.00 80.75 178 GLU A N 1
ATOM 1415 C CA . GLU A 1 178 ? 17.992 -2.618 -5.630 1.00 80.75 178 GLU A CA 1
ATOM 1416 C C . GLU A 1 178 ? 16.489 -2.901 -5.456 1.00 80.75 178 GLU A C 1
ATOM 1418 O O . GLU A 1 178 ? 15.720 -2.019 -5.051 1.00 80.75 178 GLU A O 1
ATOM 1423 N N . ASN A 1 179 ? 16.048 -4.125 -5.777 1.00 74.88 179 ASN A N 1
ATOM 1424 C CA . ASN A 1 179 ? 14.653 -4.563 -5.726 1.00 74.88 179 ASN A CA 1
ATOM 1425 C C . ASN A 1 179 ? 13.691 -3.534 -6.373 1.00 74.88 179 ASN A C 1
ATOM 1427 O O . ASN A 1 179 ? 12.713 -3.056 -5.773 1.00 74.88 179 ASN A O 1
ATOM 1431 N N . THR A 1 180 ? 14.008 -3.119 -7.607 1.00 78.38 180 THR A N 1
ATOM 1432 C CA . THR A 1 180 ? 13.251 -2.120 -8.373 1.00 78.38 180 THR A CA 1
ATOM 1433 C C . THR A 1 180 ? 12.785 -2.649 -9.726 1.00 78.38 180 THR A C 1
ATOM 1435 O O . THR A 1 180 ? 13.553 -3.158 -10.525 1.00 78.38 180 THR A O 1
ATOM 1438 N N . SER A 1 181 ? 11.510 -2.422 -10.042 1.00 76.25 181 SER A N 1
ATOM 1439 C CA . SER A 1 181 ? 10.881 -2.818 -11.311 1.00 76.25 181 SER A CA 1
ATOM 1440 C C . SER A 1 181 ? 11.031 -1.771 -12.424 1.00 76.25 181 SER A C 1
ATOM 1442 O O . SER A 1 181 ? 10.368 -1.846 -13.466 1.00 76.25 181 SER A O 1
ATOM 1444 N N . CYS A 1 182 ? 11.796 -0.704 -12.169 1.00 82.56 182 CYS A N 1
ATOM 1445 C CA . CYS A 1 182 ? 11.930 0.427 -13.078 1.00 82.56 182 CYS A CA 1
ATOM 1446 C C . CYS A 1 182 ? 13.246 1.187 -12.870 1.00 82.56 182 CYS A C 1
ATOM 1448 O O . CYS A 1 182 ? 13.601 1.501 -11.732 1.00 82.56 182 CYS A O 1
ATOM 1450 N N . LEU A 1 183 ? 13.882 1.577 -13.978 1.00 85.56 183 LEU A N 1
ATOM 1451 C CA . LEU A 1 183 ? 15.065 2.437 -14.022 1.00 85.56 183 LEU A CA 1
ATOM 1452 C C . LEU A 1 183 ? 14.820 3.667 -14.900 1.00 85.56 183 LEU A C 1
ATOM 1454 O O . LEU A 1 183 ? 14.112 3.600 -15.910 1.00 85.56 183 LEU A O 1
ATOM 1458 N N . ILE A 1 184 ? 15.428 4.788 -14.516 1.00 86.19 184 ILE A N 1
ATOM 1459 C CA . ILE A 1 184 ? 15.516 5.993 -15.346 1.00 86.19 184 ILE A CA 1
ATOM 1460 C C . ILE A 1 184 ? 16.839 5.976 -16.087 1.00 86.19 184 ILE A C 1
ATOM 1462 O O . ILE A 1 184 ? 17.887 5.762 -15.488 1.00 86.19 184 ILE A O 1
ATOM 1466 N N . ILE A 1 185 ? 16.783 6.214 -17.389 1.00 86.88 185 ILE A N 1
ATOM 1467 C CA . ILE A 1 185 ? 17.963 6.202 -18.237 1.00 86.88 185 ILE A CA 1
ATOM 1468 C C . ILE A 1 185 ? 18.393 7.636 -18.510 1.00 86.88 185 ILE A C 1
ATOM 1470 O O . ILE A 1 185 ? 17.597 8.451 -18.985 1.00 86.88 185 ILE A O 1
ATOM 1474 N N . ASN A 1 186 ? 19.658 7.918 -18.220 1.00 85.44 186 ASN A N 1
ATOM 1475 C CA . ASN A 1 186 ? 20.312 9.196 -18.476 1.00 85.44 186 ASN A CA 1
ATOM 1476 C C . ASN A 1 186 ? 21.371 9.037 -19.575 1.00 85.44 186 ASN A C 1
ATOM 1478 O O . ASN A 1 186 ? 21.765 7.919 -19.902 1.00 85.44 186 ASN A O 1
ATOM 1482 N N . SER A 1 187 ? 21.843 10.156 -20.125 1.00 79.69 187 SER A N 1
ATOM 1483 C CA . SER A 1 187 ? 23.016 10.171 -21.004 1.00 79.69 187 SER A CA 1
ATOM 1484 C C . SER A 1 187 ? 24.222 10.734 -20.266 1.00 79.69 187 SER A C 1
ATOM 1486 O O . SER A 1 187 ? 24.103 11.697 -19.503 1.00 79.69 187 SER A O 1
ATOM 1488 N N . GLU A 1 188 ? 25.402 10.199 -20.562 1.00 73.25 188 GLU A N 1
ATOM 1489 C CA . GLU A 1 188 ? 26.669 10.809 -20.153 1.00 73.25 188 GLU A CA 1
ATOM 1490 C C . GLU A 1 188 ? 27.086 11.983 -21.054 1.00 73.25 188 GLU A C 1
ATOM 1492 O O . GLU A 1 188 ? 28.045 12.698 -20.738 1.00 73.25 188 GLU A O 1
ATOM 1497 N N . GLU A 1 189 ? 26.375 12.227 -22.162 1.00 74.25 189 GLU A N 1
ATOM 1498 C CA . GLU A 1 189 ? 26.696 13.327 -23.062 1.00 74.25 189 GLU A CA 1
ATOM 1499 C C . GLU A 1 189 ? 26.578 14.691 -22.348 1.00 74.25 189 GLU A C 1
ATOM 1501 O O . GLU A 1 189 ? 25.548 14.993 -21.735 1.00 74.25 189 GLU A O 1
ATOM 1506 N N . PRO A 1 190 ? 27.586 15.584 -22.458 1.00 65.31 190 PRO A N 1
ATOM 1507 C CA . PRO A 1 190 ? 27.616 16.859 -21.731 1.00 65.31 190 PRO A CA 1
ATOM 1508 C C . PRO A 1 190 ? 26.400 17.762 -21.967 1.00 65.31 190 PRO A C 1
ATOM 1510 O O . PRO A 1 190 ? 26.080 18.593 -21.119 1.00 65.31 190 PRO A O 1
ATOM 1513 N N . HIS A 1 191 ? 25.741 17.615 -23.118 1.00 65.50 191 HIS A N 1
ATOM 1514 C CA . HIS A 1 191 ? 24.570 18.395 -23.511 1.00 65.50 191 HIS A CA 1
ATOM 1515 C C . HIS A 1 191 ? 23.236 17.787 -23.050 1.00 65.50 191 HIS A C 1
ATOM 1517 O O . HIS A 1 191 ? 22.233 18.490 -23.071 1.00 65.50 191 HIS A O 1
ATOM 1523 N N . LEU A 1 192 ? 23.229 16.524 -22.609 1.00 62.25 192 LEU A N 1
ATOM 1524 C CA . LEU A 1 192 ? 22.035 15.751 -22.233 1.00 62.25 192 LEU A CA 1
ATOM 1525 C C . LEU A 1 192 ? 22.074 15.262 -20.774 1.00 62.25 192 LEU A C 1
ATOM 1527 O O . LEU A 1 192 ? 21.166 14.573 -20.319 1.00 62.25 192 LEU A O 1
ATOM 1531 N N . LYS A 1 193 ? 23.112 15.644 -20.023 1.00 57.56 193 LYS A N 1
ATOM 1532 C CA . LYS A 1 193 ? 23.420 15.145 -18.675 1.00 57.56 193 LYS A CA 1
ATOM 1533 C C . LYS A 1 193 ? 22.310 15.341 -17.632 1.00 57.56 193 LYS A C 1
ATOM 1535 O O . LYS A 1 193 ? 22.243 14.587 -16.666 1.00 57.56 193 LYS A O 1
ATOM 1540 N N . ASP A 1 194 ? 21.465 16.357 -17.797 1.00 60.06 194 ASP A N 1
ATOM 1541 C CA . ASP A 1 194 ? 20.333 16.635 -16.899 1.00 60.06 194 ASP A CA 1
ATOM 1542 C C . ASP A 1 194 ? 18.974 16.202 -17.501 1.00 60.06 194 ASP A C 1
ATOM 1544 O O . ASP A 1 194 ? 17.933 16.432 -16.886 1.00 60.06 194 ASP A O 1
ATOM 1548 N N . GLU A 1 195 ? 18.956 15.571 -18.682 1.00 69.06 195 GLU A N 1
ATOM 1549 C CA . GLU A 1 195 ? 17.736 15.140 -19.372 1.00 69.06 195 GLU A CA 1
ATOM 1550 C C . GLU A 1 195 ? 17.520 13.627 -19.273 1.00 69.06 195 GLU A C 1
ATOM 1552 O O . GLU A 1 195 ? 18.423 12.823 -19.517 1.00 69.06 195 GLU A O 1
ATOM 1557 N N . ILE A 1 196 ? 16.277 13.235 -18.983 1.00 79.12 196 ILE A N 1
ATOM 1558 C CA . ILE A 1 196 ? 15.864 11.833 -19.032 1.00 79.12 196 ILE A CA 1
ATOM 1559 C C . ILE A 1 196 ? 15.842 11.386 -20.493 1.00 79.12 196 ILE A C 1
ATOM 1561 O O . ILE A 1 196 ? 15.050 11.892 -21.286 1.00 79.12 196 ILE A O 1
ATOM 1565 N N . GLN A 1 197 ? 16.669 10.399 -20.818 1.00 83.06 197 GLN A N 1
ATOM 1566 C CA . GLN A 1 197 ? 16.732 9.796 -22.149 1.00 83.06 197 GLN A CA 1
ATOM 1567 C C . GLN A 1 197 ? 15.730 8.665 -22.328 1.00 83.06 197 GLN A C 1
ATOM 1569 O O . GLN A 1 197 ? 15.320 8.355 -23.449 1.00 83.06 197 GLN A O 1
ATOM 1574 N N . GLY A 1 198 ? 15.344 8.026 -21.226 1.00 84.94 198 GLY A N 1
ATOM 1575 C CA . GLY A 1 198 ? 14.392 6.941 -21.285 1.00 84.94 198 GLY A CA 1
ATOM 1576 C C . GLY A 1 198 ? 13.973 6.392 -19.936 1.00 84.94 198 GLY A C 1
ATOM 1577 O O . GLY A 1 198 ? 14.449 6.788 -18.874 1.00 84.94 198 GLY A O 1
ATOM 1578 N N . ILE A 1 199 ? 13.053 5.444 -20.008 1.00 86.31 199 ILE A N 1
ATOM 1579 C CA . ILE A 1 199 ? 12.633 4.607 -18.892 1.00 86.31 199 ILE A CA 1
ATOM 1580 C C . ILE A 1 199 ? 12.715 3.145 -19.323 1.00 86.31 199 ILE A C 1
ATOM 1582 O O . ILE A 1 199 ? 12.419 2.811 -20.479 1.00 86.31 199 ILE A O 1
ATOM 1586 N N . LEU A 1 200 ? 13.121 2.286 -18.394 1.00 88.50 200 LEU A N 1
ATOM 1587 C CA . LEU A 1 200 ? 13.154 0.839 -18.568 1.00 88.50 200 LEU A CA 1
ATOM 1588 C C . LEU A 1 200 ? 12.356 0.179 -17.449 1.00 88.50 200 LEU A C 1
ATOM 1590 O O . LEU A 1 200 ? 12.487 0.558 -16.289 1.00 88.50 200 LEU A O 1
ATOM 1594 N N . THR A 1 201 ? 11.531 -0.801 -17.804 1.00 85.25 201 THR A N 1
ATOM 1595 C CA . THR A 1 201 ? 10.703 -1.573 -16.867 1.00 85.25 201 THR A CA 1
ATOM 1596 C C . THR A 1 201 ? 10.865 -3.072 -17.106 1.00 85.25 201 THR A C 1
ATOM 1598 O O . THR A 1 201 ? 11.286 -3.471 -18.194 1.00 85.25 201 THR A O 1
ATOM 1601 N N . ASP A 1 202 ? 10.436 -3.914 -16.159 1.00 83.94 202 ASP A N 1
ATOM 1602 C CA . ASP A 1 202 ? 10.433 -5.384 -16.324 1.00 83.94 202 ASP A CA 1
ATOM 1603 C C . ASP A 1 202 ? 9.743 -5.816 -17.622 1.00 83.94 202 ASP A C 1
ATOM 1605 O O . ASP A 1 202 ? 10.176 -6.722 -18.335 1.00 83.94 202 ASP A O 1
ATOM 1609 N N . ARG A 1 203 ? 8.665 -5.112 -17.985 1.00 80.38 203 ARG A N 1
ATOM 1610 C CA . ARG A 1 203 ? 7.938 -5.361 -19.228 1.00 80.38 203 ARG A CA 1
ATOM 1611 C C . ARG A 1 203 ? 8.800 -5.082 -20.456 1.00 80.38 203 ARG A C 1
ATOM 1613 O O . ARG A 1 203 ? 8.692 -5.819 -21.436 1.00 80.38 203 ARG A O 1
ATOM 1620 N N . ASP A 1 204 ? 9.618 -4.036 -20.439 1.00 86.44 204 ASP A N 1
ATOM 1621 C CA . ASP A 1 204 ? 10.505 -3.717 -21.557 1.00 86.44 204 ASP A CA 1
ATOM 1622 C C . ASP A 1 204 ? 11.613 -4.769 -21.686 1.00 86.44 204 ASP A C 1
ATOM 1624 O O . ASP A 1 204 ? 11.838 -5.258 -22.793 1.00 86.44 204 ASP A O 1
ATOM 1628 N N . LEU A 1 205 ? 12.207 -5.215 -20.571 1.00 89.25 205 LEU A N 1
ATOM 1629 C CA . LEU A 1 205 ? 13.159 -6.333 -20.563 1.00 89.25 205 LEU A CA 1
ATOM 1630 C C . LEU A 1 205 ? 12.530 -7.603 -21.154 1.00 89.25 205 LEU A C 1
ATOM 1632 O O . LEU A 1 205 ? 13.041 -8.166 -22.124 1.00 89.25 205 LEU A O 1
ATOM 1636 N N . CYS A 1 206 ? 11.363 -8.010 -20.656 1.00 86.75 206 CYS A N 1
ATOM 1637 C CA . CYS A 1 206 ? 10.670 -9.200 -21.143 1.00 86.75 206 CYS A CA 1
ATOM 1638 C C . CYS A 1 206 ? 10.283 -9.096 -22.626 1.00 86.75 206 CYS A C 1
ATOM 1640 O O . CYS A 1 206 ? 10.492 -10.037 -23.388 1.00 86.75 206 CYS A O 1
ATOM 1642 N N . THR A 1 207 ? 9.714 -7.969 -23.064 1.00 88.25 207 THR A N 1
ATOM 1643 C CA . THR A 1 207 ? 9.114 -7.860 -24.408 1.00 88.25 207 THR A CA 1
ATOM 1644 C C . THR A 1 207 ? 10.069 -7.388 -25.501 1.00 88.25 207 THR A C 1
ATOM 1646 O O . THR A 1 207 ? 9.836 -7.692 -26.675 1.00 88.25 207 THR A O 1
ATOM 1649 N N . ARG A 1 208 ? 11.118 -6.634 -25.157 1.00 89.06 208 ARG A N 1
ATOM 1650 C CA . ARG A 1 208 ? 12.055 -6.049 -26.129 1.00 89.06 208 ARG A CA 1
ATOM 1651 C C . ARG A 1 208 ? 13.433 -6.687 -26.083 1.00 89.06 208 ARG A C 1
ATOM 1653 O O . ARG A 1 208 ? 14.050 -6.743 -27.141 1.00 89.06 208 ARG A O 1
ATOM 1660 N N . ALA A 1 209 ? 13.875 -7.200 -24.931 1.00 90.31 209 ALA A N 1
ATOM 1661 C CA . ALA A 1 209 ? 15.114 -7.965 -24.847 1.00 90.31 209 ALA A CA 1
ATOM 1662 C C . ALA A 1 209 ? 14.850 -9.469 -25.002 1.00 90.31 209 ALA A C 1
ATOM 1664 O O . ALA A 1 209 ? 15.175 -10.050 -26.037 1.00 90.31 209 ALA A O 1
ATOM 1665 N N . ILE A 1 210 ? 14.177 -10.089 -24.028 1.00 90.06 210 ILE A N 1
ATOM 1666 C CA . ILE A 1 210 ? 14.034 -11.552 -23.949 1.00 90.06 210 ILE A CA 1
ATOM 1667 C C . ILE A 1 210 ? 13.204 -12.097 -25.115 1.00 90.06 210 ILE A C 1
ATOM 1669 O O . ILE A 1 210 ? 13.677 -12.931 -25.883 1.00 90.06 210 ILE A O 1
ATOM 1673 N N . ALA A 1 211 ? 11.979 -11.597 -25.300 1.00 89.75 211 ALA A N 1
ATOM 1674 C CA . ALA A 1 211 ? 11.065 -12.104 -26.327 1.00 89.75 211 ALA A CA 1
ATOM 1675 C C . ALA A 1 211 ? 11.581 -11.915 -27.763 1.00 89.75 211 ALA A C 1
ATOM 1677 O O . ALA A 1 211 ? 11.117 -12.592 -28.678 1.00 89.75 211 ALA A O 1
ATOM 1678 N N . ARG A 1 212 ? 12.524 -10.990 -27.973 1.00 90.88 212 ARG A N 1
ATOM 1679 C CA . ARG A 1 212 ? 13.130 -10.714 -29.282 1.00 90.88 212 ARG A CA 1
ATOM 1680 C C . ARG A 1 212 ? 14.512 -11.342 -29.446 1.00 90.88 212 ARG A C 1
ATOM 1682 O O . ARG A 1 212 ? 15.092 -11.192 -30.515 1.00 90.88 212 ARG A O 1
ATOM 1689 N N . GLY A 1 213 ? 15.028 -12.022 -28.418 1.00 89.19 213 GLY A N 1
ATOM 1690 C CA . GLY A 1 213 ? 16.375 -12.588 -28.422 1.00 89.19 213 GLY A CA 1
ATOM 1691 C C . GLY A 1 213 ? 17.459 -11.527 -28.609 1.00 89.19 213 GLY A C 1
ATOM 1692 O O . GLY A 1 213 ? 18.411 -11.762 -29.349 1.00 89.19 213 GLY A O 1
ATOM 1693 N N . ALA A 1 214 ? 17.286 -10.347 -28.006 1.00 90.44 214 ALA A N 1
ATOM 1694 C CA . ALA A 1 214 ? 18.316 -9.318 -28.033 1.00 90.44 214 ALA A CA 1
ATOM 1695 C C . ALA A 1 214 ? 19.577 -9.816 -27.319 1.00 90.44 214 ALA A C 1
ATOM 1697 O O . ALA A 1 214 ? 19.496 -10.558 -26.337 1.00 90.44 214 ALA A O 1
ATOM 1698 N N . ASP A 1 215 ? 20.735 -9.379 -27.803 1.00 93.81 215 ASP A N 1
ATOM 1699 C CA . ASP A 1 215 ? 21.994 -9.612 -27.109 1.00 93.81 215 ASP A CA 1
ATOM 1700 C C . ASP A 1 215 ? 22.000 -8.811 -25.799 1.00 93.81 215 ASP A C 1
ATOM 1702 O O . ASP A 1 215 ? 21.808 -7.595 -25.812 1.00 93.81 215 ASP A O 1
ATOM 1706 N N . LEU A 1 216 ? 22.187 -9.494 -24.668 1.00 91.75 216 LEU A N 1
ATOM 1707 C CA . LEU A 1 216 ? 22.117 -8.886 -23.336 1.00 91.75 216 LEU A CA 1
ATOM 1708 C C . LEU A 1 216 ? 23.257 -7.897 -23.078 1.00 91.75 216 LEU A C 1
ATOM 1710 O O . LEU A 1 216 ? 23.130 -7.047 -22.200 1.00 91.75 216 LEU A O 1
ATOM 1714 N N . ASP A 1 217 ? 24.327 -7.980 -23.865 1.00 94.56 217 ASP A N 1
ATOM 1715 C CA . ASP A 1 217 ? 25.457 -7.060 -23.790 1.00 94.56 217 ASP A CA 1
ATOM 1716 C C . ASP A 1 217 ? 25.241 -5.818 -24.693 1.00 94.56 217 ASP A C 1
ATOM 1718 O O . ASP A 1 217 ? 26.078 -4.918 -24.748 1.00 94.56 217 ASP A O 1
ATOM 1722 N N . SER A 1 218 ? 24.094 -5.732 -25.386 1.00 92.56 218 SER A N 1
ATOM 1723 C CA . SER A 1 218 ? 23.684 -4.542 -26.147 1.00 92.56 218 SER A CA 1
ATOM 1724 C C . SER A 1 218 ? 23.349 -3.358 -25.232 1.00 92.56 218 SER A C 1
ATOM 1726 O O . SER A 1 218 ? 22.882 -3.565 -24.110 1.00 92.56 218 SER A O 1
ATOM 1728 N N . PRO A 1 219 ? 23.490 -2.110 -25.722 1.00 92.88 219 PRO A N 1
ATOM 1729 C CA . PRO A 1 219 ? 23.205 -0.919 -24.929 1.00 92.88 219 PRO A CA 1
ATOM 1730 C C . PRO A 1 219 ? 21.708 -0.745 -24.641 1.00 92.88 219 PRO A C 1
ATOM 1732 O O . PRO A 1 219 ? 20.852 -1.039 -25.490 1.00 92.88 219 PRO A O 1
ATOM 1735 N N . LEU A 1 220 ? 21.386 -0.168 -23.481 1.00 91.50 220 LEU A N 1
ATOM 1736 C CA . LEU A 1 220 ? 20.012 0.111 -23.041 1.00 91.50 220 LEU A CA 1
ATOM 1737 C C . LEU A 1 220 ? 19.217 0.998 -23.996 1.00 91.50 220 LEU A C 1
ATOM 1739 O O . LEU A 1 220 ? 18.001 0.824 -24.140 1.00 91.50 220 LEU A O 1
ATOM 1743 N N . SER A 1 221 ? 19.897 1.894 -24.711 1.00 88.12 221 SER A N 1
ATOM 1744 C CA . SER A 1 221 ? 19.297 2.746 -25.745 1.00 88.12 221 SER A CA 1
ATOM 1745 C C . SER A 1 221 ? 18.507 1.980 -26.823 1.00 88.12 221 SER A C 1
ATOM 1747 O O . SER A 1 221 ? 17.633 2.567 -27.473 1.00 88.12 221 SER A O 1
ATOM 1749 N N . SER A 1 222 ? 18.773 0.678 -26.994 1.00 87.62 222 SER A N 1
ATOM 1750 C CA . SER A 1 222 ? 18.088 -0.210 -27.942 1.00 87.62 222 SER A CA 1
ATOM 1751 C C . SER A 1 222 ? 16.735 -0.748 -27.452 1.00 87.62 222 SER A C 1
ATOM 1753 O O . SER A 1 222 ? 15.876 -1.082 -28.273 1.00 87.62 222 SER A O 1
ATOM 1755 N N . VAL A 1 223 ? 16.514 -0.808 -26.134 1.00 89.12 223 VAL A N 1
ATOM 1756 C CA . VAL A 1 223 ? 15.310 -1.404 -25.523 1.00 89.12 223 VAL A CA 1
ATOM 1757 C C . VAL A 1 223 ? 14.492 -0.416 -24.691 1.00 89.12 223 VAL A C 1
ATOM 1759 O O . VAL A 1 223 ? 13.315 -0.671 -24.427 1.00 89.12 223 VAL A O 1
ATOM 1762 N N . MET A 1 224 ? 15.055 0.740 -24.339 1.00 86.62 224 MET A N 1
ATOM 1763 C CA . MET A 1 224 ? 14.378 1.759 -23.538 1.00 86.62 224 MET A CA 1
ATOM 1764 C C . MET A 1 224 ? 13.177 2.413 -24.224 1.00 86.62 224 MET A C 1
ATOM 1766 O O . MET A 1 224 ? 13.068 2.469 -25.451 1.00 86.62 224 MET A O 1
ATOM 1770 N N . THR A 1 225 ? 12.269 2.965 -23.421 1.00 85.25 225 THR A N 1
ATOM 1771 C CA . THR A 1 225 ? 11.204 3.854 -23.903 1.00 85.25 225 THR A CA 1
ATOM 1772 C C . THR A 1 225 ? 11.685 5.302 -23.843 1.00 85.25 225 THR A C 1
ATOM 1774 O O . THR A 1 225 ? 11.912 5.808 -22.750 1.00 85.25 225 THR A O 1
ATOM 1777 N N . LYS A 1 226 ? 11.833 5.952 -25.006 1.00 82.25 226 LYS A N 1
ATOM 1778 C CA . LYS A 1 226 ? 12.405 7.308 -25.141 1.00 82.25 226 LYS A CA 1
ATOM 1779 C C . LYS A 1 226 ? 11.421 8.437 -24.821 1.00 82.25 226 LYS A C 1
ATOM 1781 O O . LYS A 1 226 ? 11.794 9.423 -24.201 1.00 82.25 226 LYS A O 1
ATOM 1786 N N . ASP A 1 227 ? 10.153 8.276 -25.200 1.00 78.19 227 ASP A N 1
ATOM 1787 C CA . ASP A 1 227 ? 9.105 9.277 -24.953 1.00 78.19 227 ASP A CA 1
ATOM 1788 C C . ASP A 1 227 ? 8.591 9.175 -23.511 1.00 78.19 227 ASP A C 1
ATOM 1790 O O . ASP A 1 227 ? 7.504 8.657 -23.235 1.00 78.19 227 ASP A O 1
ATOM 1794 N N . VAL A 1 228 ? 9.414 9.623 -22.564 1.00 79.38 228 VAL A N 1
ATOM 1795 C CA . VAL A 1 228 ? 9.094 9.540 -21.140 1.00 79.38 228 VAL A CA 1
ATOM 1796 C C . VAL A 1 228 ? 8.090 10.622 -20.769 1.00 79.38 228 VAL A C 1
ATOM 1798 O O . VAL A 1 228 ? 8.383 11.818 -20.754 1.00 79.38 228 VAL A O 1
ATOM 1801 N N . ILE A 1 229 ? 6.890 10.190 -20.403 1.00 80.69 229 ILE A N 1
ATOM 1802 C CA . ILE A 1 229 ? 5.900 11.068 -19.790 1.00 80.69 229 ILE A CA 1
ATOM 1803 C C . ILE A 1 229 ? 6.340 11.347 -18.357 1.00 80.69 229 ILE A C 1
ATOM 1805 O O . ILE A 1 229 ? 6.487 10.421 -17.568 1.00 80.69 229 ILE A O 1
ATOM 1809 N N . THR A 1 230 ? 6.529 12.618 -18.020 1.00 81.19 230 THR A N 1
ATOM 1810 C CA . THR A 1 230 ? 6.950 13.065 -16.688 1.00 81.19 230 THR A CA 1
ATOM 1811 C C . THR A 1 230 ? 5.891 13.954 -16.043 1.00 81.19 230 THR A C 1
ATOM 1813 O O . THR A 1 230 ? 4.947 14.402 -16.697 1.00 81.19 230 THR A O 1
ATOM 1816 N N . LEU A 1 231 ? 6.035 14.210 -14.743 1.00 83.31 231 LEU A N 1
ATOM 1817 C CA . LEU A 1 231 ? 5.167 15.122 -14.000 1.00 83.31 231 LEU A CA 1
ATOM 1818 C C . LEU A 1 231 ? 5.979 15.977 -13.027 1.00 83.31 231 LEU A C 1
ATOM 1820 O O . LEU A 1 231 ? 6.964 15.507 -12.467 1.00 83.31 231 LEU A O 1
ATOM 1824 N N . ASP A 1 232 ? 5.569 17.222 -12.782 1.00 81.19 232 ASP A N 1
ATOM 1825 C CA . ASP A 1 232 ? 6.207 18.042 -11.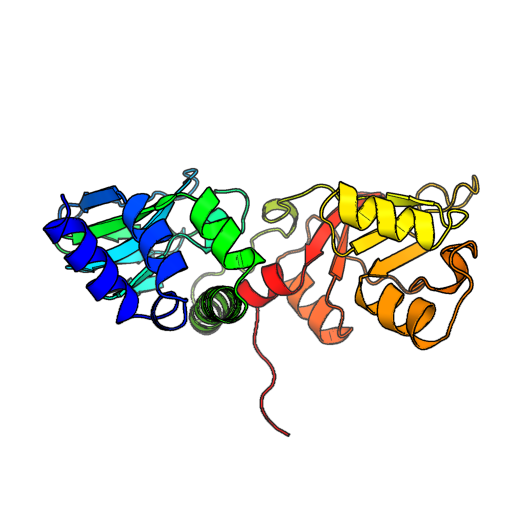750 1.00 81.19 232 ASP A CA 1
ATOM 1826 C C . ASP A 1 232 ? 5.979 17.443 -10.350 1.00 81.19 232 ASP A C 1
ATOM 1828 O O . ASP A 1 232 ? 4.880 17.033 -9.990 1.00 81.19 232 ASP A O 1
ATOM 1832 N N . SER A 1 233 ? 7.020 17.423 -9.522 1.00 78.50 233 SER A N 1
ATOM 1833 C CA . SER A 1 233 ? 6.967 16.930 -8.138 1.00 78.50 233 SER A CA 1
ATOM 1834 C C . SER A 1 233 ? 5.971 17.686 -7.240 1.00 78.50 233 SER A C 1
ATOM 1836 O O . SER A 1 233 ? 5.505 17.142 -6.238 1.00 78.50 233 SER A O 1
ATOM 1838 N N . ASN A 1 234 ? 5.635 18.940 -7.562 1.00 77.62 234 ASN A N 1
ATOM 1839 C CA . ASN A 1 234 ? 4.615 19.717 -6.856 1.00 77.62 234 ASN A CA 1
ATOM 1840 C C . ASN A 1 234 ? 3.218 19.567 -7.452 1.00 77.62 234 ASN A C 1
ATOM 1842 O O . ASN A 1 234 ? 2.295 20.162 -6.891 1.00 77.62 234 ASN A O 1
ATOM 1846 N N . ALA A 1 235 ? 3.071 18.820 -8.549 1.00 79.25 235 ALA A N 1
ATOM 1847 C CA . ALA A 1 235 ? 1.767 18.483 -9.084 1.00 79.25 235 ALA A CA 1
ATOM 1848 C C . ALA A 1 235 ? 0.967 17.703 -8.044 1.00 79.25 235 ALA A C 1
ATOM 1850 O O . ALA A 1 235 ? 1.513 17.043 -7.149 1.00 79.25 235 ALA A O 1
ATOM 1851 N N . TYR A 1 236 ? -0.342 17.796 -8.165 1.00 77.75 236 TYR A N 1
ATOM 1852 C CA . TYR A 1 236 ? -1.259 17.097 -7.295 1.00 77.75 236 TYR A CA 1
ATOM 1853 C C . TYR A 1 236 ? -1.449 15.649 -7.729 1.00 77.75 236 TYR A C 1
ATOM 1855 O O . TYR A 1 236 ? -1.261 15.275 -8.888 1.00 77.75 236 TYR A O 1
ATOM 1863 N N . VAL A 1 237 ? -1.871 14.822 -6.781 1.00 72.75 237 VAL A N 1
ATOM 1864 C CA . VAL A 1 237 ? -2.139 13.396 -6.999 1.00 72.75 237 VAL A CA 1
ATOM 1865 C C . VAL A 1 237 ? -3.108 13.167 -8.156 1.00 72.75 237 VAL A C 1
ATOM 1867 O O . VAL A 1 237 ? -2.836 12.341 -9.027 1.00 72.75 237 VAL A O 1
ATOM 1870 N N . TYR A 1 238 ? -4.169 13.974 -8.256 1.00 66.94 238 TYR A N 1
ATOM 1871 C CA . TYR A 1 238 ? -5.119 13.877 -9.368 1.00 66.94 238 TYR A CA 1
ATOM 1872 C C . TYR A 1 238 ? -4.483 14.190 -10.739 1.00 66.94 238 TYR A C 1
ATOM 1874 O O . TYR A 1 238 ? -4.926 13.660 -11.757 1.00 66.94 238 TYR A O 1
ATOM 1882 N N . GLU A 1 239 ? -3.438 15.020 -10.796 1.00 71.31 239 GLU A N 1
ATOM 1883 C CA . GLU A 1 239 ? -2.740 15.338 -12.046 1.00 71.31 239 GLU A CA 1
ATOM 1884 C C . GLU A 1 239 ? -1.890 14.154 -12.509 1.00 71.31 239 GLU A C 1
ATOM 1886 O O . GLU A 1 239 ? -1.932 13.788 -13.687 1.00 71.31 239 GLU A O 1
ATOM 1891 N N . ALA A 1 240 ? -1.189 13.488 -11.584 1.00 75.19 240 ALA A N 1
ATOM 1892 C CA . ALA A 1 240 ? -0.482 12.239 -11.876 1.00 75.19 240 ALA A CA 1
ATOM 1893 C C . ALA A 1 240 ? -1.442 11.176 -12.418 1.00 75.19 240 ALA A C 1
ATOM 1895 O O . ALA A 1 240 ? -1.155 10.486 -13.395 1.00 75.19 240 ALA A O 1
ATOM 1896 N N . MET A 1 241 ? -2.615 11.102 -11.800 1.00 65.25 241 MET A N 1
ATOM 1897 C CA . MET A 1 241 ? -3.677 10.152 -12.093 1.00 65.25 241 MET A CA 1
ATOM 1898 C C . MET A 1 241 ? -4.227 10.324 -13.506 1.00 65.25 241 MET A C 1
ATOM 1900 O O . MET A 1 241 ? -4.273 9.364 -14.281 1.00 65.25 241 MET A O 1
ATOM 1904 N N . LEU A 1 242 ? -4.587 11.558 -13.862 1.00 67.31 242 LEU A N 1
ATOM 1905 C CA . LEU A 1 242 ? -5.049 11.905 -15.203 1.00 67.31 242 LEU A CA 1
ATOM 1906 C C . LEU A 1 242 ? -3.953 11.696 -16.251 1.00 67.31 242 LEU A C 1
ATOM 1908 O O . LEU A 1 242 ? -4.242 11.230 -17.352 1.00 67.31 242 LEU A O 1
ATOM 1912 N N . THR A 1 243 ? -2.699 11.995 -15.909 1.00 69.69 243 THR A N 1
ATOM 1913 C CA . THR A 1 243 ? -1.549 11.820 -16.805 1.00 69.69 243 THR A CA 1
ATOM 1914 C C . THR A 1 243 ? -1.316 10.343 -17.118 1.00 69.69 243 THR A C 1
ATOM 1916 O O . THR A 1 243 ? -1.297 9.962 -18.289 1.00 69.69 243 THR A O 1
ATOM 1919 N N . MET A 1 244 ? -1.241 9.484 -16.098 1.00 70.81 244 MET A N 1
ATOM 1920 C CA . MET A 1 244 ? -1.100 8.036 -16.287 1.00 70.81 244 MET A CA 1
ATOM 1921 C C . MET A 1 244 ? -2.241 7.446 -17.120 1.00 70.81 244 MET A C 1
ATOM 1923 O O . MET A 1 244 ? -1.989 6.632 -18.004 1.00 70.81 244 MET A O 1
ATOM 1927 N N . GLN A 1 245 ? -3.485 7.880 -16.891 1.00 63.19 245 GLN A N 1
ATOM 1928 C CA . GLN A 1 245 ? -4.641 7.412 -17.658 1.00 63.19 245 GLN A CA 1
ATOM 1929 C C . GLN A 1 245 ? -4.603 7.883 -19.117 1.00 63.19 245 GLN A C 1
ATOM 1931 O O . GLN A 1 245 ? -4.884 7.102 -20.025 1.00 63.19 245 GLN A O 1
ATOM 1936 N N . ARG A 1 246 ? -4.268 9.156 -19.352 1.00 68.19 246 ARG A N 1
ATOM 1937 C CA . ARG A 1 246 ? -4.226 9.747 -20.695 1.00 68.19 246 ARG A CA 1
ATOM 1938 C C . ARG A 1 246 ? -3.172 9.084 -21.574 1.00 68.19 246 ARG A C 1
ATOM 1940 O O . ARG A 1 246 ? -3.432 8.864 -22.753 1.00 68.19 246 ARG A O 1
ATOM 1947 N N . TYR A 1 247 ? -2.009 8.783 -21.003 1.00 71.75 247 TYR A N 1
ATOM 1948 C CA . TYR A 1 247 ? -0.880 8.207 -21.733 1.00 71.75 247 TYR A CA 1
ATOM 1949 C C . TYR A 1 247 ? -0.747 6.688 -21.562 1.00 71.75 247 TYR A C 1
ATOM 1951 O O . TYR A 1 247 ? 0.131 6.084 -22.168 1.00 71.75 247 TYR A O 1
ATOM 1959 N N . ASN A 1 248 ? -1.636 6.063 -20.781 1.00 66.75 248 ASN A N 1
ATOM 1960 C CA . ASN A 1 248 ? -1.640 4.630 -20.483 1.00 66.75 248 ASN A CA 1
ATOM 1961 C C . ASN A 1 248 ? -0.281 4.119 -19.962 1.00 66.75 248 ASN A C 1
ATOM 1963 O O . ASN A 1 248 ? 0.218 3.079 -20.395 1.00 66.75 248 ASN A O 1
ATOM 1967 N N . VAL A 1 249 ? 0.326 4.879 -19.045 1.00 68.44 249 VAL A N 1
ATOM 1968 C CA . VAL A 1 249 ? 1.634 4.567 -18.450 1.00 68.44 249 VAL A CA 1
ATOM 1969 C C . VAL A 1 249 ? 1.490 4.126 -16.998 1.00 68.44 249 VAL A C 1
ATOM 1971 O O . VAL A 1 249 ? 0.683 4.667 -16.242 1.00 68.44 249 VAL A O 1
ATOM 1974 N N . HIS A 1 250 ? 2.307 3.147 -16.604 1.00 66.50 250 HIS A N 1
ATOM 1975 C CA . HIS A 1 250 ? 2.302 2.597 -15.246 1.00 66.50 250 HIS A CA 1
ATOM 1976 C C . HIS A 1 250 ? 3.358 3.210 -14.318 1.00 66.50 250 HIS A C 1
ATOM 1978 O O . HIS A 1 250 ? 3.340 2.972 -13.115 1.00 66.50 250 HIS A O 1
ATOM 1984 N N . HIS A 1 251 ? 4.281 3.985 -14.869 1.00 73.94 251 HIS A N 1
ATOM 1985 C CA . HIS A 1 251 ? 5.389 4.591 -14.149 1.00 73.94 251 HIS A CA 1
ATOM 1986 C C . HIS A 1 251 ? 5.471 6.044 -14.597 1.00 73.94 251 HIS A C 1
ATOM 1988 O O . HIS A 1 251 ? 5.466 6.312 -15.798 1.00 73.94 251 HIS A O 1
ATOM 1994 N N . LEU A 1 252 ? 5.482 6.970 -13.641 1.00 75.94 252 LEU A N 1
ATOM 1995 C CA . LEU A 1 252 ? 5.510 8.401 -13.910 1.00 75.94 252 LEU A CA 1
ATOM 1996 C C . LEU A 1 252 ? 6.685 9.025 -13.154 1.00 75.94 252 LEU A C 1
ATOM 1998 O O . LEU A 1 252 ? 6.602 9.207 -11.932 1.00 75.94 252 LEU A O 1
ATOM 2002 N N . PRO A 1 253 ? 7.794 9.312 -13.849 1.00 78.62 253 PRO A N 1
ATOM 2003 C CA . PRO A 1 253 ? 8.931 9.993 -13.256 1.00 78.62 253 PRO A CA 1
ATOM 2004 C C . PRO A 1 253 ? 8.550 11.416 -12.850 1.00 78.62 253 PRO A C 1
ATOM 2006 O O . PRO A 1 253 ? 7.909 12.156 -13.603 1.00 78.62 253 PRO A O 1
ATOM 2009 N N . LEU A 1 254 ? 8.935 11.784 -11.632 1.00 77.12 254 LEU A N 1
ATOM 2010 C CA . LEU A 1 254 ? 8.622 13.067 -11.026 1.00 77.12 254 LEU A CA 1
ATOM 2011 C C . LEU A 1 254 ? 9.827 13.987 -11.125 1.00 77.12 254 LEU A C 1
ATOM 2013 O O . LEU A 1 254 ? 10.907 13.665 -10.632 1.00 77.12 254 LEU A O 1
ATOM 2017 N N . MET A 1 255 ? 9.622 15.153 -11.719 1.00 74.38 255 MET A N 1
ATOM 2018 C CA . MET A 1 255 ? 10.664 16.125 -12.014 1.00 74.38 255 MET A CA 1
ATOM 2019 C C . MET A 1 255 ? 10.597 17.303 -11.047 1.00 74.38 255 MET A C 1
ATOM 2021 O O . MET A 1 255 ? 9.523 17.790 -10.694 1.00 74.38 255 MET A O 1
ATOM 2025 N N . ARG A 1 256 ? 11.751 17.823 -10.631 1.00 71.06 256 ARG A N 1
ATOM 2026 C CA . ARG A 1 256 ? 11.849 19.098 -9.912 1.00 71.06 256 ARG A CA 1
ATOM 2027 C C . ARG A 1 256 ? 12.981 19.915 -10.497 1.00 71.06 256 ARG A C 1
ATOM 2029 O O . ARG A 1 256 ? 14.133 19.503 -10.432 1.00 71.06 256 ARG A O 1
ATOM 2036 N N . LYS A 1 257 ? 12.659 21.098 -11.030 1.00 67.44 257 LYS A N 1
ATOM 2037 C CA . LYS A 1 257 ? 13.648 21.984 -11.675 1.00 67.44 257 LYS A CA 1
ATOM 2038 C C . LYS A 1 257 ? 14.491 21.246 -12.737 1.00 67.44 257 LYS A C 1
ATOM 2040 O O . LYS A 1 257 ? 15.698 21.439 -12.797 1.00 67.44 257 LYS A O 1
ATOM 2045 N N . GLY A 1 258 ? 13.854 20.367 -13.514 1.00 61.94 258 GLY A N 1
ATOM 2046 C CA . GLY A 1 258 ? 14.510 19.589 -14.569 1.00 61.94 258 GLY A CA 1
ATOM 2047 C C . GLY A 1 258 ? 15.214 18.307 -14.117 1.00 61.94 258 GLY A C 1
ATOM 2048 O O . GLY A 1 258 ? 15.692 17.588 -14.973 1.00 61.94 258 GLY A O 1
ATOM 2049 N N . LYS A 1 259 ? 15.243 17.973 -12.817 1.00 64.81 259 LYS A N 1
ATOM 2050 C CA . LYS A 1 259 ? 15.897 16.749 -12.319 1.00 64.81 259 LYS A CA 1
ATOM 2051 C C . LYS A 1 259 ? 14.894 15.696 -11.845 1.00 64.81 259 LYS A C 1
ATOM 2053 O O . LYS A 1 259 ? 13.919 16.085 -11.189 1.00 64.81 259 LYS A O 1
ATOM 2058 N N . PRO A 1 260 ? 15.131 14.396 -12.101 1.00 63.88 260 PRO A N 1
ATOM 2059 C CA . PRO A 1 260 ? 14.324 13.323 -11.532 1.00 63.88 260 PRO A CA 1
ATOM 2060 C C . PRO A 1 260 ? 14.481 13.308 -10.009 1.00 63.88 260 PRO A C 1
ATOM 2062 O O . PRO A 1 260 ? 15.589 13.291 -9.481 1.00 63.88 260 PRO A O 1
ATOM 2065 N N . LEU A 1 261 ? 13.357 13.366 -9.299 1.00 60.06 261 LEU A N 1
ATOM 2066 C CA . LEU A 1 261 ? 13.301 13.428 -7.837 1.00 60.06 261 LEU A CA 1
ATOM 2067 C C . LEU A 1 261 ? 12.687 12.166 -7.219 1.00 60.06 261 LEU A C 1
ATOM 2069 O O . LEU A 1 261 ? 12.976 11.845 -6.073 1.00 60.06 261 LEU A O 1
ATOM 2073 N N . GLY A 1 262 ? 11.826 11.470 -7.960 1.00 57.59 262 GLY A N 1
ATOM 2074 C CA . GLY A 1 262 ? 11.043 10.338 -7.469 1.00 57.59 262 GLY A CA 1
ATOM 2075 C C . GLY A 1 262 ? 10.302 9.632 -8.600 1.00 57.59 262 GLY A C 1
ATOM 2076 O O . GLY A 1 262 ? 10.172 10.178 -9.696 1.00 57.59 262 GLY A O 1
ATOM 2077 N N . LEU A 1 263 ? 9.812 8.421 -8.344 1.00 53.69 263 LEU A N 1
ATOM 2078 C CA . LEU A 1 263 ? 9.010 7.655 -9.292 1.00 53.69 263 LEU A CA 1
ATOM 2079 C C . LEU A 1 263 ? 7.655 7.385 -8.658 1.00 53.69 263 LEU A C 1
ATOM 2081 O O . LEU A 1 263 ? 7.577 6.845 -7.557 1.00 53.69 263 LEU A O 1
ATOM 2085 N N . SER A 1 264 ? 6.582 7.724 -9.366 1.00 52.25 264 SER A N 1
ATOM 2086 C CA . SER A 1 264 ? 5.247 7.300 -8.970 1.00 52.25 264 SER A CA 1
ATOM 2087 C C . SER A 1 264 ? 4.849 6.050 -9.751 1.00 52.25 264 SER A C 1
ATOM 2089 O O . SER A 1 264 ? 4.840 6.060 -10.985 1.00 52.25 264 SER A O 1
ATOM 2091 N N . ARG A 1 265 ? 4.533 4.958 -9.044 1.00 55.03 265 ARG A N 1
ATOM 2092 C CA . ARG A 1 265 ? 4.028 3.717 -9.651 1.00 55.03 265 ARG A CA 1
ATOM 2093 C C . ARG A 1 265 ? 2.507 3.740 -9.706 1.00 55.03 265 ARG A C 1
ATOM 2095 O O . ARG A 1 265 ? 1.836 4.134 -8.759 1.00 55.03 265 ARG A O 1
ATOM 2102 N N . HIS A 1 266 ? 1.949 3.211 -10.782 1.00 43.62 266 HIS A N 1
ATOM 2103 C CA . HIS A 1 266 ? 0.512 3.118 -10.991 1.00 43.62 266 HIS A CA 1
ATOM 2104 C C . HIS A 1 266 ? -0.180 2.221 -9.975 1.00 43.62 266 HIS A C 1
ATOM 2106 O O . HIS A 1 266 ? -1.369 2.397 -9.805 1.00 43.62 266 HIS A O 1
ATOM 2112 N N . ARG A 1 267 ? 0.504 1.312 -9.261 1.00 42.00 267 ARG A N 1
ATOM 2113 C CA . ARG A 1 267 ? -0.098 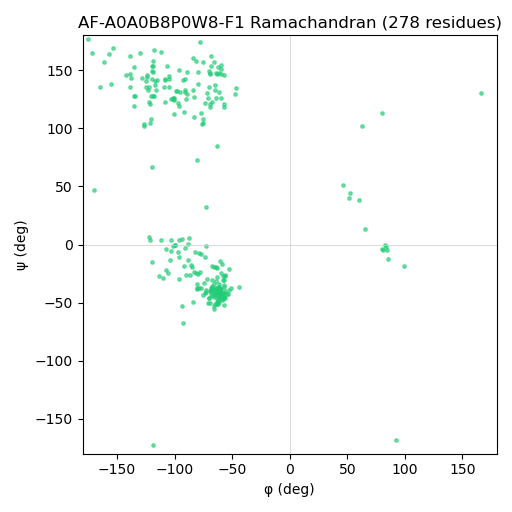0.593 -8.117 1.00 42.00 267 ARG A CA 1
ATOM 2114 C C . ARG A 1 267 ? -0.327 1.530 -6.923 1.00 42.00 267 ARG A C 1
ATOM 2116 O O . ARG A 1 267 ? -1.450 1.595 -6.442 1.00 42.00 267 ARG A O 1
ATOM 2123 N N . ILE A 1 268 ? 0.661 2.360 -6.572 1.00 43.88 268 ILE A N 1
ATOM 2124 C CA . ILE A 1 268 ? 0.545 3.434 -5.558 1.00 43.88 268 ILE A CA 1
ATOM 2125 C C . ILE A 1 268 ? -0.507 4.470 -5.984 1.00 43.88 268 ILE A C 1
ATOM 2127 O O . ILE A 1 268 ? -1.276 4.974 -5.174 1.00 43.88 268 ILE A O 1
ATOM 2131 N N . LEU A 1 269 ? -0.585 4.761 -7.283 1.00 39.38 269 LEU A N 1
ATOM 2132 C CA . LEU A 1 269 ? -1.560 5.703 -7.819 1.00 39.38 269 LEU A CA 1
ATOM 2133 C C . LEU A 1 269 ? -2.940 5.081 -8.111 1.00 39.38 269 LEU A C 1
ATOM 2135 O O . LEU A 1 269 ? -3.912 5.814 -8.207 1.00 39.38 269 LEU A O 1
ATOM 2139 N N . CYS A 1 270 ? -3.055 3.755 -8.243 1.00 31.22 270 CYS A N 1
ATOM 2140 C CA . CYS A 1 270 ? -4.309 3.003 -8.413 1.00 31.22 270 CYS A CA 1
ATOM 2141 C C . CYS A 1 270 ? -5.012 2.784 -7.088 1.00 31.22 270 CYS A C 1
ATOM 2143 O O . CYS A 1 270 ? -6.233 2.932 -7.061 1.00 31.22 270 CYS A O 1
ATOM 2145 N N . VAL A 1 271 ? -4.239 2.521 -6.025 1.00 35.12 271 VAL A N 1
ATOM 2146 C CA . VAL A 1 271 ? -4.631 2.740 -4.623 1.00 35.12 271 VAL A CA 1
ATOM 2147 C C . VAL A 1 271 ? -5.316 4.111 -4.508 1.00 35.12 271 VAL A C 1
ATOM 2149 O O . VAL A 1 271 ? -6.340 4.244 -3.848 1.00 35.12 271 VAL A O 1
ATOM 2152 N N . MET A 1 272 ? -4.838 5.102 -5.279 1.00 34.19 272 MET A N 1
ATOM 2153 C CA . MET A 1 272 ? -5.419 6.442 -5.346 1.00 34.19 272 MET A CA 1
ATOM 2154 C C . MET A 1 272 ? -6.395 6.738 -6.526 1.00 34.19 272 MET A C 1
ATOM 2156 O O . MET A 1 272 ? -6.995 7.809 -6.560 1.00 34.19 272 MET A O 1
ATOM 2160 N N . ASN A 1 273 ? -6.604 5.860 -7.522 1.00 32.00 273 ASN A N 1
ATOM 2161 C CA . ASN A 1 273 ? -7.358 6.231 -8.742 1.00 32.00 273 ASN A CA 1
ATOM 2162 C C . ASN A 1 273 ? -7.758 5.119 -9.713 1.00 32.00 273 ASN A C 1
ATOM 2164 O O . ASN A 1 273 ? -7.657 5.275 -10.935 1.00 32.00 273 ASN A O 1
ATOM 2168 N N . ARG A 1 274 ? -8.304 3.994 -9.280 1.00 29.59 274 ARG A N 1
ATOM 2169 C CA . ARG A 1 274 ? -9.157 3.308 -10.260 1.00 29.59 274 ARG A CA 1
ATOM 2170 C C . ARG A 1 274 ? -10.455 4.092 -10.314 1.00 29.59 274 ARG A C 1
ATOM 2172 O O . ARG A 1 274 ? -11.198 3.978 -9.368 1.00 29.59 274 ARG A O 1
ATOM 2179 N N . ARG A 1 275 ? -10.753 4.840 -11.383 1.00 28.73 275 ARG A N 1
ATOM 2180 C CA . ARG A 1 275 ? -11.851 4.618 -12.363 1.00 28.73 275 ARG A CA 1
ATOM 2181 C C . ARG A 1 275 ? -11.080 4.470 -13.674 1.00 28.73 275 ARG A C 1
ATOM 2183 O O . ARG A 1 275 ? -10.382 5.393 -14.057 1.00 28.73 275 ARG A O 1
ATOM 2190 N N . THR A 1 276 ? -10.947 3.302 -14.288 1.00 27.50 276 THR A N 1
ATOM 2191 C CA . THR A 1 276 ? -11.760 2.742 -15.394 1.00 27.50 276 THR A CA 1
ATOM 2192 C C . THR A 1 276 ? -10.890 1.555 -15.878 1.00 27.50 276 THR A C 1
ATOM 2194 O O . THR A 1 276 ? -9.691 1.754 -16.014 1.00 27.50 276 THR A O 1
ATOM 2197 N N . ARG A 1 277 ? -11.310 0.300 -16.071 1.00 27.98 277 ARG A N 1
ATOM 2198 C CA . ARG A 1 277 ? -12.356 -0.236 -16.952 1.00 27.98 277 ARG A CA 1
ATOM 2199 C C . ARG A 1 277 ? -12.706 -1.675 -16.522 1.00 27.98 277 ARG A C 1
ATOM 2201 O O . ARG A 1 277 ? -11.806 -2.481 -16.324 1.00 27.98 277 ARG A O 1
ATOM 2208 N N . TYR A 1 278 ? -13.999 -1.976 -16.468 1.00 26.61 278 TYR A N 1
ATOM 2209 C CA . TYR A 1 278 ? -14.579 -3.195 -17.043 1.00 26.61 278 TYR A CA 1
ATOM 2210 C C . TYR A 1 278 ? -15.588 -2.719 -18.108 1.00 26.61 278 TYR A C 1
ATOM 2212 O O . TYR A 1 278 ? -16.096 -1.602 -17.977 1.00 26.61 278 TYR A O 1
ATOM 2220 N N . PHE A 1 279 ? -15.840 -3.551 -19.126 1.00 27.48 279 PHE A N 1
ATOM 2221 C CA . PHE A 1 279 ? -16.445 -3.290 -20.452 1.00 27.48 279 PHE A CA 1
ATOM 2222 C C . PHE A 1 279 ? -15.440 -2.693 -21.460 1.00 27.48 279 PHE A C 1
ATOM 2224 O O . PHE A 1 279 ? -14.940 -1.587 -21.268 1.00 27.48 279 PHE A O 1
ATOM 2231 N N . SER A 1 280 ? -15.046 -3.374 -22.541 1.00 30.16 280 SER A N 1
ATOM 2232 C CA . SER A 1 280 ? -15.700 -4.432 -23.341 1.00 30.16 280 SER A CA 1
ATOM 2233 C C . SER A 1 280 ? -14.760 -5.604 -23.601 1.00 30.16 280 SER A C 1
ATOM 2235 O O . SER A 1 280 ? -13.541 -5.334 -23.677 1.00 30.16 280 SER A O 1
#

Secondary structure (DSSP, 8-state):
-HHHHHHHHHHHTTSTTGGGS-HHHHHHHHHTPEEEEE-TT-EEE-TT-B--EEEEEEES-EEEE-TTS-EEEEE-TT-EE-HHHHHTTTB-SS-EEESS-EEEEEEEHHHHHHHHHH-HHHHHHHHHHHHHHHHHHHHS-S--SSTT-BGGGG--SPPPEEETTSBHHHHHHHHHHTT-SEEEEE--STTTTTSEEEEEEHHHIIIIIITTT--TTSBGGGTSB-S---EETTSBHHHHHHHHHHHT-SEEEEEETTEEEEEEEHHHHHHTT-------

Nearest PDB structures (foldseek):
  4ku7-assembly1_A  TM=9.380E-01  e=7.842E-12  Homo sapiens
  2ptm-assembly1_A  TM=8.683E-01  e=1.191E-10  Strongylocentrotus purpuratus
  8jec-assembly1_D  TM=7.203E-01  e=4.351E-10  Arabidopsis thaliana
  8pd3-assembly1_A  TM=8.338E-01  e=5.977E-08  Strongylocentrotus purpuratus
  8wui-assembly1_D  TM=7.872E-01  e=1.003E-07  Arabidopsis thaliana

Sequence (280 aa):
MEVELLEIQQFLAQYPPFNALPEEVLAEVTHNTEISYVREGKSVVQLGETIEEFYVIRSGVIEISRRNGQLYNRLDEGAVFGQMALLSSGRVLFPAKAIEDSLLYCIPSEIFQNLYDNYDSFADFVAAEDSTRLRRAIASNDDNDLTTIKVRELISRPVFTINDTESIRDAAILMDEENTSCLIINSEEPHLKDEIQGILTDRDLCTRAIARGADLDSPLSSVMTKDVITLDSNAYVYEAMLTMQRYNVHHLPLMRKGKPLGLSRHRILCVMNRRTRYFS

Organism: NCBI:txid1481914

InterPro domains:
  IPR000595 Cyclic nucleotide-binding domain [PF00027] (38-119)
  IPR000595 Cyclic nucleotide-binding domain [PS50042] (17-115)
  IPR000595 Cyclic nucleotide-binding domain [SM00100] (17-134)
  IPR000595 Cyclic nucleotide-binding domain [cd00038] (17-123)
  IPR000644 CBS domain [PF00571] (151-206)
  IPR000644 CBS domain [PF00571] (221-263)
  IPR000644 CBS domain [PS51371] (155-216)
  IPR000644 CBS domain [SM00116] (158-210)
  IPR000644 CBS domain [SM00116] (227-274)
  IPR014710 RmlC-like jelly roll fold [G3DSA:2.60.120.10] (6-143)
  IPR018490 Cyclic nucleotide-binding domain superfamily [SSF51206] (4-134)
  IPR046342 CBS domain superfamily [G3DSA:3.10.580.10] (144-278)
  IPR046342 CBS domain superfamily [SSF54631] (149-263)
  IPR051257 Diverse Function CBS-Domain-Containing Protein [PTHR43080] (137-267)

Solvent-accessible surface area (backbone atoms only — not comparable to full-atom values): 15020 Å² total; per-residue (Å²): 105,76,68,58,43,49,52,50,35,58,53,44,48,73,25,73,51,45,50,79,53,56,69,73,55,42,52,54,52,36,76,57,42,42,83,46,79,42,53,52,76,36,69,77,45,50,68,68,39,75,50,61,51,35,37,35,29,71,35,43,33,38,37,33,24,43,86,89,65,48,84,68,48,77,40,42,61,53,36,72,48,50,59,69,14,63,68,27,71,20,35,27,70,55,24,29,28,22,75,28,63,24,37,31,38,36,32,42,43,70,58,52,50,53,43,46,76,74,31,68,68,36,34,51,42,57,32,45,55,40,10,56,53,44,48,52,55,68,65,45,90,67,81,80,71,64,66,67,38,35,44,55,75,52,52,64,55,81,64,54,71,47,53,36,78,42,29,46,48,56,51,53,51,52,26,59,78,67,74,39,70,53,39,39,24,30,39,85,48,90,92,38,58,66,43,77,53,20,38,42,35,60,66,37,47,48,61,50,29,59,73,63,67,48,66,49,82,40,43,32,69,79,52,42,44,55,88,65,65,68,41,57,35,76,37,30,40,55,54,55,47,53,48,30,64,75,70,73,45,58,62,36,44,18,29,53,98,68,36,85,65,26,53,48,45,41,64,71,42,27,28,68,47,54,85,81,82,85,88,132

Mean predicted aligned error: 14.8 Å

Radius of gyration: 21.21 Å; Cα contacts (8 Å, |Δi|>4): 526; chains: 1; bounding box: 46×44×54 Å